Protein AF-A0A968JHD9-F1 (afdb_monomer)

Sequence (208 aa):
MYYLVQRGEPLIITRLARWMGVRPSTVTQVVRLLEHKGALQRNMQGNVSLTSTGMQQAIASVRRHRIIERFLFDVVRVPWHLAHQEAVGIEQAVSARLEERIIALVGPARCSPYGHPIDPDPATDRRTGQALLHVPLGAQFVVRRIDEEAEEQADLLHALFTAQLLPEQQVVIAATPPHCRVKLPNTLQVNTVTLAMAKAVWGDVLMP

Mean predicted aligned error: 4.49 Å

pLDDT: mean 92.1, std 6.08, range [57.09, 98.38]

Solvent-accessible surface area (backbone atoms only — not comparable to full-atom values): 11350 Å² total; per-residue (Å²): 108,61,66,40,54,52,69,73,41,79,66,44,53,69,58,54,10,61,75,70,76,48,57,51,69,59,40,54,52,52,50,51,53,34,36,74,69,53,27,30,46,68,50,98,88,68,53,47,44,69,30,76,64,23,45,54,52,43,42,53,52,52,25,54,46,28,50,42,23,28,29,34,33,77,72,72,58,41,55,77,50,47,17,54,61,55,26,69,75,42,56,88,74,58,46,71,75,53,47,55,52,46,52,63,72,52,53,88,66,59,46,20,77,48,39,48,57,27,77,62,42,89,92,68,58,52,91,66,70,45,43,51,66,76,55,57,71,70,37,37,34,34,32,41,29,54,37,77,77,41,62,81,31,53,72,57,30,43,50,31,56,75,50,60,67,42,50,76,35,60,33,30,32,71,34,52,83,93,63,23,25,37,28,42,73,99,56,91,53,70,32,76,40,51,72,67,54,25,63,29,33,21,18,44,74,52,79,132

Structure (mmCIF, N/CA/C/O backbone):
data_AF-A0A968JHD9-F1
#
_entry.id   AF-A0A968JHD9-F1
#
loop_
_atom_site.group_PDB
_atom_site.id
_atom_site.type_symbol
_atom_site.label_atom_id
_atom_site.label_alt_id
_atom_site.label_comp_id
_atom_site.label_asym_id
_atom_site.label_entity_id
_atom_site.label_seq_id
_atom_site.pdbx_PDB_ins_code
_atom_site.Cartn_x
_atom_site.Cartn_y
_atom_site.Cartn_z
_atom_site.occupancy
_atom_site.B_iso_or_equiv
_atom_site.auth_seq_id
_atom_site.auth_comp_id
_atom_site.auth_asym_id
_atom_site.auth_atom_id
_atom_site.pdbx_PDB_model_num
ATOM 1 N N . MET A 1 1 ? 2.588 -6.586 -10.348 1.00 88.44 1 MET A N 1
ATOM 2 C CA . MET A 1 1 ? 3.352 -7.861 -10.457 1.00 88.44 1 MET A CA 1
ATOM 3 C C . MET A 1 1 ? 4.175 -8.140 -9.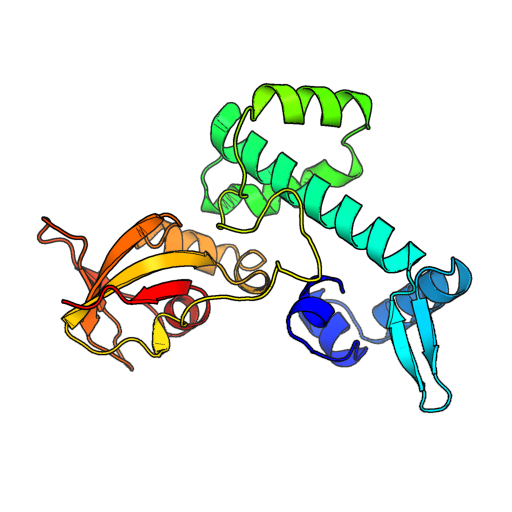208 1.00 88.44 1 MET A C 1
ATOM 5 O O . MET A 1 1 ? 4.009 -9.217 -8.657 1.00 88.44 1 MET A O 1
ATOM 9 N N . TYR A 1 2 ? 5.002 -7.193 -8.739 1.00 90.56 2 TYR A N 1
ATOM 10 C CA . TYR A 1 2 ? 5.755 -7.326 -7.480 1.00 90.56 2 TYR A CA 1
ATOM 11 C C . TYR A 1 2 ? 4.878 -7.803 -6.308 1.00 90.56 2 TYR A C 1
ATOM 13 O O . TYR A 1 2 ? 5.178 -8.825 -5.702 1.00 90.56 2 TYR A O 1
ATOM 21 N N . TYR A 1 3 ? 3.736 -7.144 -6.078 1.00 87.69 3 TYR A N 1
ATOM 22 C CA . TYR A 1 3 ? 2.812 -7.493 -4.991 1.00 87.69 3 TYR A CA 1
ATOM 23 C C . TYR A 1 3 ? 2.263 -8.927 -5.067 1.00 87.69 3 TYR A C 1
ATOM 25 O O . TYR A 1 3 ? 2.157 -9.591 -4.042 1.00 87.69 3 TYR A O 1
ATOM 33 N N . LEU A 1 4 ? 1.983 -9.449 -6.267 1.00 85.94 4 LEU A N 1
ATOM 34 C CA . LEU A 1 4 ? 1.552 -10.845 -6.431 1.00 85.94 4 LEU A CA 1
ATOM 35 C C . LEU A 1 4 ? 2.668 -11.817 -6.035 1.00 85.94 4 LEU A C 1
ATOM 37 O O . LEU A 1 4 ? 2.421 -12.771 -5.306 1.00 85.94 4 LEU A O 1
ATOM 41 N N . VAL A 1 5 ? 3.909 -11.535 -6.444 1.00 85.38 5 VAL A N 1
ATOM 42 C CA . VAL A 1 5 ? 5.063 -12.357 -6.057 1.00 85.38 5 VAL A CA 1
ATOM 43 C C . VAL A 1 5 ? 5.270 -12.334 -4.541 1.00 85.38 5 VAL A C 1
ATOM 45 O O . VAL A 1 5 ? 5.488 -13.393 -3.957 1.00 85.38 5 VAL A O 1
ATOM 48 N N . GLN A 1 6 ? 5.119 -11.176 -3.886 1.00 83.25 6 GLN A N 1
ATOM 49 C CA . GLN A 1 6 ? 5.217 -11.078 -2.421 1.00 83.25 6 GLN A CA 1
ATOM 50 C C . GLN A 1 6 ? 4.153 -11.893 -1.683 1.00 83.25 6 GLN A C 1
ATOM 52 O O . GLN A 1 6 ? 4.410 -12.435 -0.610 1.00 83.25 6 GLN A O 1
ATOM 57 N N . ARG A 1 7 ? 2.965 -12.031 -2.273 1.00 80.38 7 ARG A N 1
ATOM 58 C CA . ARG A 1 7 ? 1.870 -12.847 -1.730 1.00 80.38 7 ARG A CA 1
ATOM 59 C C . ARG A 1 7 ? 2.031 -14.343 -2.028 1.00 80.38 7 ARG A C 1
ATOM 61 O O . ARG A 1 7 ? 1.176 -15.133 -1.644 1.00 80.38 7 ARG A O 1
ATOM 68 N N . GLY A 1 8 ? 3.104 -14.745 -2.715 1.00 82.62 8 GLY A N 1
ATOM 69 C CA . GLY A 1 8 ? 3.284 -16.120 -3.188 1.00 82.62 8 GLY A CA 1
ATOM 70 C C . GLY A 1 8 ? 2.282 -16.505 -4.278 1.00 82.62 8 GLY A C 1
ATOM 71 O O . GLY A 1 8 ? 2.024 -17.686 -4.505 1.00 82.62 8 GLY A O 1
ATOM 72 N N . GLU A 1 9 ? 1.692 -15.517 -4.949 1.00 84.06 9 GLU A N 1
ATOM 73 C CA . GLU A 1 9 ? 0.687 -15.729 -5.975 1.00 84.06 9 GLU A CA 1
ATOM 74 C C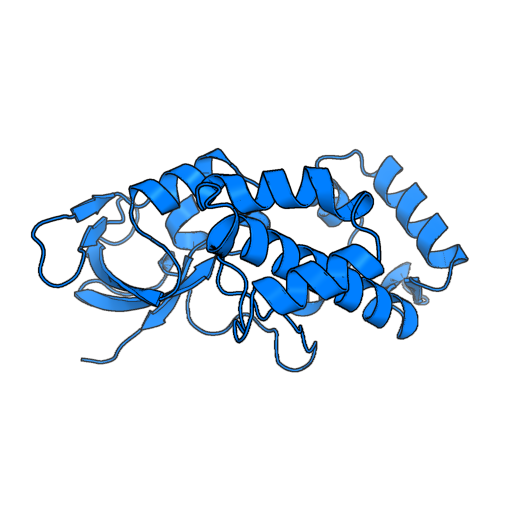 . GLU A 1 9 ? 1.320 -15.804 -7.372 1.00 84.06 9 GLU A C 1
ATOM 76 O O . GLU A 1 9 ? 2.152 -14.964 -7.736 1.00 84.06 9 GLU A O 1
ATOM 81 N N . PRO A 1 10 ? 0.907 -16.771 -8.209 1.00 84.94 10 PRO A N 1
ATOM 82 C CA . PRO A 1 10 ? 1.410 -16.875 -9.571 1.00 84.94 10 PRO A CA 1
ATOM 83 C C . PRO A 1 10 ? 0.955 -15.687 -10.432 1.00 84.94 10 PRO A C 1
ATOM 85 O O . PRO A 1 10 ? -0.173 -15.197 -10.317 1.00 84.94 10 PRO A O 1
ATOM 88 N N . LEU A 1 11 ? 1.811 -15.265 -11.370 1.00 88.25 11 LEU A N 1
ATOM 89 C CA . LEU A 1 11 ? 1.487 -14.221 -12.347 1.00 88.25 11 LEU A CA 1
ATOM 90 C C . LEU A 1 11 ? 0.547 -14.768 -13.431 1.00 88.25 11 LEU A C 1
ATOM 92 O O . LEU A 1 11 ? 0.964 -15.143 -14.527 1.00 88.25 11 LEU A O 1
ATOM 96 N N . ILE A 1 12 ? -0.746 -14.810 -13.117 1.00 89.06 12 ILE A N 1
ATOM 97 C CA . ILE A 1 12 ? -1.798 -15.259 -14.034 1.00 89.06 12 ILE A CA 1
ATOM 98 C C . ILE A 1 12 ? -2.394 -14.050 -14.766 1.00 89.06 12 ILE A C 1
ATOM 100 O O . ILE A 1 12 ? -2.841 -13.089 -14.139 1.00 89.06 12 ILE A O 1
ATOM 104 N N . ILE A 1 13 ? -2.470 -14.126 -16.101 1.00 89.25 13 ILE A N 1
ATOM 105 C CA . ILE A 1 13 ? -2.988 -13.057 -16.978 1.00 89.25 13 ILE A CA 1
ATOM 106 C C . ILE A 1 13 ? -4.369 -12.558 -16.542 1.00 89.25 13 ILE A C 1
ATOM 108 O O . ILE A 1 13 ? -4.591 -11.354 -16.465 1.00 89.25 13 ILE A O 1
ATOM 112 N N . THR A 1 14 ? -5.297 -13.465 -16.231 1.00 88.25 14 THR A N 1
ATOM 113 C CA . THR A 1 14 ? -6.662 -13.101 -15.817 1.00 88.25 14 THR A CA 1
ATOM 114 C C . THR A 1 14 ? -6.695 -12.356 -14.483 1.00 88.25 14 THR A C 1
ATOM 116 O O . THR A 1 14 ? -7.522 -11.463 -14.308 1.00 88.25 14 THR A O 1
ATOM 119 N N . ARG A 1 15 ? -5.782 -12.675 -13.557 1.00 85.88 15 ARG A N 1
ATOM 120 C CA . ARG A 1 15 ? -5.651 -11.975 -12.272 1.00 85.88 15 ARG A CA 1
ATOM 121 C C . ARG A 1 15 ? -5.051 -10.586 -12.465 1.00 85.88 15 ARG A C 1
ATOM 123 O O . ARG A 1 15 ? -5.621 -9.617 -11.979 1.00 85.88 15 ARG A O 1
ATOM 130 N N . LEU A 1 16 ? -3.974 -10.486 -13.245 1.00 87.75 16 LEU A N 1
ATOM 131 C CA . LEU A 1 16 ? -3.361 -9.209 -13.620 1.00 87.75 16 LEU A CA 1
ATOM 132 C C . LEU A 1 16 ? -4.364 -8.278 -14.316 1.00 87.75 16 LEU A C 1
ATOM 134 O O . LEU A 1 16 ? -4.418 -7.096 -14.005 1.00 87.75 16 LEU A O 1
ATOM 138 N N . ALA A 1 17 ? -5.179 -8.814 -15.227 1.00 89.31 17 ALA A N 1
ATOM 139 C CA . ALA A 1 17 ? -6.202 -8.052 -15.940 1.00 89.31 17 ALA A CA 1
ATOM 140 C C . ALA A 1 17 ? -7.251 -7.467 -14.990 1.00 89.31 17 ALA A C 1
ATOM 142 O O . ALA A 1 17 ? -7.573 -6.288 -15.087 1.00 89.31 17 ALA A O 1
ATOM 143 N N . ARG A 1 18 ? -7.730 -8.285 -14.043 1.00 86.12 18 ARG A N 1
ATOM 144 C CA . ARG A 1 18 ? -8.686 -7.861 -13.017 1.00 86.12 18 ARG A CA 1
ATOM 145 C C . ARG A 1 18 ? -8.119 -6.745 -12.146 1.00 86.12 18 ARG A C 1
ATOM 147 O O . ARG A 1 18 ? -8.799 -5.751 -11.953 1.00 86.12 18 ARG A O 1
ATOM 154 N N . TRP A 1 19 ? -6.895 -6.917 -11.655 1.00 81.88 19 TRP A N 1
ATOM 155 C CA . TRP A 1 19 ? -6.220 -5.919 -10.823 1.00 81.88 19 TRP A CA 1
ATOM 156 C C . TRP A 1 19 ? -6.020 -4.592 -11.547 1.00 81.88 19 TRP A C 1
ATOM 158 O O . TRP A 1 19 ? -6.315 -3.547 -10.996 1.00 81.88 19 TRP A O 1
ATOM 168 N N . MET A 1 20 ? -5.555 -4.631 -12.795 1.00 82.81 20 MET A N 1
ATOM 169 C CA . MET A 1 20 ? -5.294 -3.413 -13.565 1.00 82.81 20 MET A CA 1
ATOM 170 C C . MET A 1 20 ? -6.568 -2.794 -14.167 1.00 82.81 20 MET A C 1
ATOM 172 O O . MET A 1 20 ? -6.472 -1.797 -14.871 1.00 82.81 20 MET A O 1
ATOM 176 N N . GLY A 1 21 ? -7.746 -3.406 -13.988 1.00 85.44 21 GLY A N 1
ATOM 177 C CA . GLY A 1 21 ? -8.990 -2.927 -14.600 1.00 85.44 21 GLY A CA 1
ATOM 178 C C . GLY A 1 21 ? -8.987 -2.950 -16.136 1.00 85.44 21 GLY A C 1
ATOM 179 O O . GLY A 1 21 ? -9.720 -2.192 -16.768 1.00 85.44 21 GLY A O 1
ATOM 180 N N . VAL A 1 22 ? -8.173 -3.808 -16.763 1.00 90.62 22 VAL A N 1
ATOM 181 C CA . VAL A 1 22 ? -8.024 -3.885 -18.230 1.00 90.62 22 VAL A CA 1
ATOM 182 C C . VAL A 1 22 ? -8.451 -5.239 -18.793 1.00 90.62 22 VAL A C 1
ATOM 184 O O . VAL A 1 22 ? -8.612 -6.232 -18.085 1.00 90.62 22 VAL A O 1
ATOM 187 N N . ARG A 1 23 ? -8.600 -5.313 -20.120 1.00 93.69 23 ARG A N 1
ATOM 188 C CA . ARG A 1 23 ? -8.910 -6.572 -20.812 1.00 93.69 23 ARG A CA 1
ATOM 189 C C . ARG A 1 23 ? -7.717 -7.546 -20.751 1.00 93.69 23 ARG A C 1
ATOM 191 O O . ARG A 1 23 ? -6.573 -7.113 -20.907 1.00 93.69 23 ARG A O 1
ATOM 198 N N . PRO A 1 24 ? -7.944 -8.872 -20.644 1.00 92.81 24 PRO A N 1
ATOM 199 C CA . PRO A 1 24 ? -6.868 -9.875 -20.661 1.00 92.81 24 PRO A CA 1
ATOM 200 C C . PRO A 1 24 ? -5.934 -9.801 -21.880 1.00 92.81 24 PRO A C 1
ATOM 202 O O . PRO A 1 24 ? -4.738 -10.086 -21.780 1.00 92.81 24 PRO A O 1
ATOM 205 N N . SER A 1 25 ? -6.462 -9.381 -23.033 1.00 93.50 25 SER A N 1
ATOM 206 C CA . SER A 1 25 ? -5.682 -9.160 -24.255 1.00 93.50 25 SER A CA 1
ATOM 207 C C . SER A 1 25 ? -4.619 -8.070 -24.082 1.00 93.50 25 SER A C 1
ATOM 209 O O . SER A 1 25 ? -3.486 -8.259 -24.520 1.00 93.50 25 SER A O 1
ATOM 211 N N . THR A 1 26 ? -4.948 -6.975 -23.389 1.00 94.31 26 THR A N 1
ATOM 212 C CA . THR A 1 26 ? -4.014 -5.883 -23.075 1.00 94.31 26 THR A CA 1
ATOM 213 C C . THR A 1 26 ? -2.870 -6.397 -22.209 1.00 94.31 26 THR A C 1
ATOM 215 O O . THR A 1 26 ? -1.701 -6.158 -22.499 1.00 94.31 26 THR A O 1
ATOM 218 N N . VAL A 1 27 ? -3.190 -7.200 -21.191 1.00 93.69 27 VAL A N 1
ATOM 219 C CA . VAL A 1 27 ? -2.177 -7.806 -20.316 1.00 93.69 27 VAL A CA 1
ATOM 220 C C . VAL A 1 27 ? -1.261 -8.744 -21.088 1.00 93.69 27 VAL A C 1
ATOM 222 O O . VAL A 1 27 ? -0.056 -8.738 -20.869 1.00 93.69 27 VAL A O 1
ATOM 225 N N . THR A 1 28 ? -1.804 -9.522 -22.024 1.00 93.00 28 THR A N 1
ATOM 226 C CA . THR A 1 28 ? -0.998 -10.428 -22.854 1.00 93.00 28 THR A CA 1
ATOM 227 C C . THR A 1 28 ? 0.013 -9.655 -23.703 1.00 93.00 28 THR A C 1
ATOM 229 O O . THR A 1 28 ? 1.164 -10.073 -23.808 1.00 93.00 28 THR A O 1
ATOM 232 N N . GLN A 1 29 ? -0.383 -8.513 -24.272 1.00 94.31 29 GLN A N 1
ATOM 233 C CA . GLN A 1 29 ? 0.529 -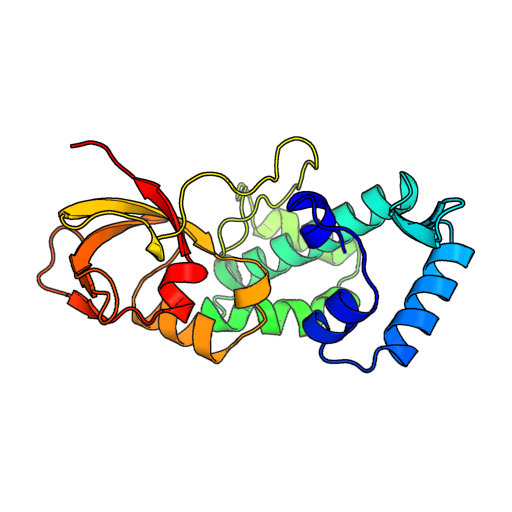7.642 -25.018 1.00 94.31 29 GLN A CA 1
ATOM 234 C C . GLN A 1 29 ? 1.633 -7.069 -24.116 1.00 94.31 29 GLN A C 1
ATOM 236 O O . GLN A 1 29 ? 2.807 -7.146 -24.474 1.00 94.31 29 GLN A O 1
ATOM 241 N N . VAL A 1 30 ? 1.277 -6.571 -22.926 1.00 93.62 30 VAL A N 1
ATOM 242 C CA . VAL A 1 30 ? 2.245 -6.046 -21.945 1.00 93.62 30 VAL A CA 1
ATOM 243 C C . VAL A 1 30 ? 3.214 -7.133 -21.476 1.00 93.62 30 VAL A C 1
ATOM 245 O O . VAL A 1 30 ? 4.417 -6.895 -21.416 1.00 93.62 30 VAL A O 1
ATOM 248 N N . VAL A 1 31 ? 2.724 -8.343 -21.196 1.00 93.94 31 VAL A N 1
ATOM 249 C CA . VAL A 1 31 ? 3.573 -9.471 -20.787 1.00 93.94 31 VAL A CA 1
ATOM 250 C C . VAL A 1 31 ? 4.568 -9.833 -21.885 1.00 93.94 31 VAL A C 1
ATOM 252 O O . VAL A 1 31 ? 5.752 -9.936 -21.587 1.00 93.94 31 VAL A O 1
ATOM 255 N N . ARG A 1 32 ? 4.135 -9.928 -23.149 1.00 94.31 32 ARG A N 1
ATOM 256 C CA . ARG A 1 32 ? 5.046 -10.190 -24.280 1.00 94.31 32 ARG A CA 1
ATOM 257 C C . ARG A 1 32 ? 6.112 -9.107 -24.433 1.00 94.31 32 ARG A C 1
ATOM 259 O O . ARG A 1 32 ? 7.270 -9.413 -24.698 1.00 94.31 32 ARG A O 1
ATOM 266 N N . LEU A 1 33 ? 5.736 -7.841 -24.248 1.00 95.25 33 LEU A N 1
ATOM 267 C CA . LEU A 1 33 ? 6.682 -6.726 -24.283 1.00 95.25 33 LEU A CA 1
ATOM 268 C C . LEU A 1 33 ? 7.729 -6.840 -23.165 1.00 95.25 33 LEU A C 1
ATOM 270 O O . LEU A 1 33 ? 8.913 -6.615 -23.403 1.00 95.25 33 LEU A O 1
ATOM 274 N N . LEU A 1 34 ? 7.303 -7.185 -21.951 1.00 95.38 34 LEU A N 1
ATOM 275 C CA . LEU A 1 34 ? 8.198 -7.355 -20.807 1.00 95.38 34 LEU A CA 1
ATOM 276 C C . LEU A 1 34 ? 9.079 -8.610 -20.931 1.00 95.38 34 LEU A C 1
ATOM 278 O O . LEU A 1 34 ? 10.234 -8.566 -20.514 1.00 95.38 34 LEU A O 1
ATOM 282 N N . GLU A 1 35 ? 8.579 -9.688 -21.545 1.00 95.25 35 GLU A N 1
ATOM 283 C CA . GLU A 1 35 ? 9.372 -10.868 -21.928 1.00 95.25 35 GLU A CA 1
ATOM 284 C C . GLU A 1 35 ? 10.470 -10.471 -22.931 1.00 95.25 35 GLU A C 1
ATOM 286 O O . GLU A 1 35 ? 11.645 -10.743 -22.701 1.00 95.25 35 GLU A O 1
ATOM 291 N N . HIS A 1 36 ? 10.125 -9.729 -23.991 1.00 95.75 36 HIS A N 1
ATOM 292 C CA . HIS A 1 36 ? 11.100 -9.237 -24.974 1.00 95.75 36 HIS A CA 1
ATOM 293 C C . HIS A 1 36 ? 12.152 -8.299 -24.354 1.00 95.75 36 HIS A C 1
ATOM 295 O O . HIS A 1 36 ? 13.304 -8.273 -24.779 1.00 95.75 36 HIS A O 1
ATOM 301 N N . LYS A 1 37 ? 11.774 -7.517 -23.336 1.00 96.19 37 LYS A N 1
ATOM 302 C CA . LYS A 1 37 ? 12.695 -6.654 -22.577 1.00 96.19 37 LYS A CA 1
ATOM 303 C C . LYS A 1 37 ? 13.525 -7.411 -21.528 1.00 96.19 37 LYS A C 1
ATOM 305 O O . LYS A 1 37 ? 14.299 -6.778 -20.817 1.00 96.19 37 LYS A O 1
ATOM 310 N N . GLY A 1 38 ? 13.355 -8.728 -21.393 1.00 96.12 38 GLY A N 1
ATOM 311 C CA . GLY A 1 38 ? 14.068 -9.552 -20.413 1.00 96.12 38 GLY A CA 1
ATOM 312 C C . GLY A 1 38 ? 13.631 -9.335 -18.961 1.00 96.12 38 GLY A C 1
ATOM 313 O O . GLY A 1 38 ? 14.306 -9.800 -18.044 1.00 96.12 38 GLY A O 1
ATOM 314 N N . ALA A 1 39 ? 12.517 -8.638 -18.723 1.00 96.75 39 ALA A N 1
ATOM 315 C CA . ALA A 1 39 ? 11.970 -8.405 -17.384 1.00 96.75 39 ALA A CA 1
ATOM 316 C C . ALA A 1 39 ? 11.113 -9.586 -16.893 1.00 96.75 39 ALA A C 1
ATOM 318 O O . ALA A 1 39 ? 11.002 -9.832 -15.691 1.00 96.75 39 ALA A O 1
ATOM 319 N N . LEU A 1 40 ? 10.518 -10.335 -17.821 1.00 96.56 40 LEU A N 1
ATOM 320 C CA . LEU A 1 40 ? 9.760 -11.550 -17.540 1.00 96.56 40 LEU A CA 1
ATOM 321 C C . LEU A 1 40 ? 10.371 -12.744 -18.267 1.00 96.56 40 LEU A C 1
ATOM 323 O O . LEU A 1 40 ? 10.976 -12.600 -19.325 1.00 96.56 40 LEU A O 1
ATOM 327 N N . GLN A 1 41 ? 10.164 -13.928 -17.704 1.00 94.38 41 GLN A N 1
ATOM 328 C CA . GLN A 1 41 ? 10.493 -15.201 -18.334 1.00 94.38 41 GLN A CA 1
ATOM 329 C C . GLN A 1 41 ? 9.320 -16.168 -18.212 1.00 94.38 41 GLN A C 1
ATOM 331 O O . GLN A 1 41 ? 8.496 -16.059 -17.298 1.00 94.38 41 GLN A O 1
ATOM 336 N N . ARG A 1 42 ? 9.270 -17.135 -19.128 1.00 92.25 42 ARG A N 1
ATOM 337 C CA . ARG A 1 42 ? 8.251 -18.179 -19.159 1.00 92.25 42 ARG A CA 1
ATOM 338 C C . ARG A 1 42 ? 8.899 -19.551 -19.053 1.00 92.25 42 ARG A C 1
ATOM 340 O O . ARG A 1 42 ? 9.843 -19.841 -19.781 1.00 92.25 42 ARG A O 1
ATOM 347 N N . ASN A 1 43 ? 8.401 -20.388 -18.147 1.00 88.62 43 ASN A N 1
ATOM 348 C CA . ASN A 1 43 ? 8.875 -21.767 -18.024 1.00 88.62 43 ASN A CA 1
ATOM 349 C C . ASN A 1 43 ? 8.213 -22.691 -19.072 1.00 88.62 43 ASN A C 1
ATOM 351 O O . ASN A 1 43 ? 7.287 -22.288 -19.777 1.00 88.62 43 ASN A O 1
ATOM 355 N N . MET A 1 44 ? 8.646 -23.956 -19.144 1.00 85.94 44 MET A N 1
ATOM 356 C CA . MET A 1 44 ? 8.101 -24.946 -20.093 1.00 85.94 44 MET A CA 1
ATOM 357 C C . MET A 1 44 ? 6.593 -25.205 -19.931 1.00 85.94 44 MET A C 1
ATOM 359 O O . MET A 1 44 ? 5.928 -25.588 -20.885 1.00 85.94 44 MET A O 1
ATOM 363 N N . GLN A 1 45 ? 6.045 -24.979 -18.735 1.00 84.31 45 GLN A N 1
ATOM 364 C CA . GLN A 1 45 ? 4.618 -25.142 -18.428 1.00 84.31 45 GLN A CA 1
ATOM 365 C C . GLN A 1 45 ? 3.799 -23.892 -18.794 1.00 84.31 45 GLN A C 1
ATOM 367 O O . GLN A 1 45 ? 2.587 -23.868 -18.605 1.00 84.31 45 GLN A O 1
ATOM 372 N N . GLY A 1 46 ? 4.447 -22.837 -19.296 1.00 81.69 46 GLY A N 1
ATOM 373 C CA . GLY A 1 46 ? 3.798 -21.586 -19.667 1.00 81.69 46 GLY A CA 1
ATOM 374 C C . GLY A 1 46 ? 3.623 -20.588 -18.520 1.00 81.69 46 GLY A C 1
ATOM 375 O O . GLY A 1 46 ? 3.032 -19.530 -18.750 1.00 81.69 46 GLY A O 1
ATOM 376 N N . ASN A 1 47 ? 4.151 -20.868 -17.324 1.00 86.31 47 ASN A N 1
ATOM 377 C CA . ASN A 1 47 ? 4.071 -19.970 -16.171 1.00 86.31 47 ASN A CA 1
ATOM 378 C C . ASN A 1 47 ? 5.031 -18.791 -16.335 1.00 86.31 47 ASN A C 1
ATOM 380 O O . ASN A 1 47 ? 6.197 -18.982 -16.681 1.00 86.31 47 ASN A O 1
ATOM 384 N N . VAL A 1 48 ? 4.536 -17.586 -16.053 1.00 91.62 48 VAL A N 1
ATOM 385 C CA . VAL A 1 48 ? 5.297 -16.335 -16.146 1.00 91.62 48 VAL A CA 1
ATOM 386 C C . VAL A 1 48 ? 5.876 -15.975 -14.780 1.00 91.62 48 VAL A C 1
ATOM 388 O O . VAL A 1 48 ? 5.174 -16.039 -13.771 1.00 91.62 48 VAL A O 1
ATOM 391 N N . SER A 1 49 ? 7.138 -15.551 -14.742 1.00 93.31 49 SER A N 1
ATOM 392 C CA . SER A 1 49 ? 7.797 -15.037 -13.538 1.00 93.31 49 SER A CA 1
ATOM 393 C C . SER A 1 49 ? 8.670 -13.822 -13.855 1.00 93.31 49 SER A C 1
ATOM 395 O O . SER A 1 49 ? 9.112 -13.646 -14.990 1.00 93.31 49 SER A O 1
ATOM 397 N N . LEU A 1 50 ? 8.949 -12.996 -12.843 1.00 94.75 50 LEU A N 1
ATOM 398 C CA . LEU A 1 50 ? 9.974 -11.952 -12.943 1.00 94.75 50 LEU A CA 1
ATOM 399 C C . LEU A 1 50 ? 11.359 -12.594 -13.090 1.00 94.75 50 LEU A C 1
ATOM 401 O O . LEU A 1 50 ? 11.655 -13.590 -12.428 1.00 94.75 50 LEU A O 1
ATOM 405 N N . THR A 1 51 ? 12.199 -12.020 -13.948 1.00 96.00 51 THR A N 1
ATOM 406 C CA . THR A 1 51 ? 13.647 -12.279 -13.937 1.00 96.00 51 THR A CA 1
ATOM 407 C C . THR A 1 51 ? 14.302 -11.492 -12.799 1.00 96.00 51 THR A C 1
ATOM 409 O O . THR A 1 51 ? 13.667 -10.627 -12.192 1.00 96.00 51 THR A O 1
ATOM 412 N N . SER A 1 52 ? 15.589 -11.722 -12.525 1.00 94.88 52 SER A N 1
ATOM 413 C CA . SER A 1 52 ? 16.335 -10.908 -11.553 1.00 94.88 52 SER A CA 1
ATOM 414 C C . SER A 1 52 ? 16.311 -9.418 -11.919 1.00 94.88 52 SER A C 1
ATOM 416 O O . SER A 1 52 ? 16.047 -8.572 -11.067 1.00 94.88 52 SER A O 1
ATOM 418 N N . THR A 1 53 ? 16.494 -9.092 -13.203 1.00 95.25 53 THR A N 1
ATOM 419 C CA . THR A 1 53 ? 16.410 -7.714 -13.710 1.00 95.25 53 THR A CA 1
ATOM 420 C C . THR A 1 53 ? 14.996 -7.150 -13.589 1.00 95.25 53 THR A C 1
ATOM 422 O O . THR A 1 53 ? 14.823 -6.023 -13.129 1.00 95.25 53 THR A O 1
ATOM 425 N N . GLY A 1 54 ? 13.970 -7.933 -13.940 1.00 96.31 54 GLY A N 1
ATOM 426 C CA . GLY A 1 54 ? 12.578 -7.512 -13.782 1.00 96.31 54 GLY A CA 1
ATOM 427 C C . GLY A 1 54 ? 12.199 -7.267 -12.324 1.00 96.31 54 GLY A C 1
ATOM 428 O O . GLY A 1 54 ? 11.479 -6.316 -12.028 1.00 96.31 54 GLY A O 1
ATOM 429 N N . MET A 1 55 ? 12.722 -8.075 -11.399 1.00 94.88 55 MET A N 1
ATOM 430 C CA . MET A 1 55 ? 12.537 -7.873 -9.964 1.00 94.88 55 MET A CA 1
ATOM 431 C C . MET A 1 55 ? 13.167 -6.556 -9.500 1.00 94.88 55 MET A C 1
ATOM 433 O O . MET A 1 55 ? 12.498 -5.775 -8.831 1.00 94.88 55 MET A O 1
ATOM 437 N N . GLN A 1 56 ? 14.409 -6.263 -9.899 1.00 95.12 56 GLN A N 1
ATOM 438 C CA . GLN A 1 56 ? 15.071 -4.993 -9.570 1.00 95.12 56 GLN A CA 1
ATOM 439 C C . GLN A 1 56 ? 14.294 -3.781 -10.099 1.00 95.12 56 GLN A C 1
ATOM 441 O O . GLN A 1 56 ? 14.097 -2.805 -9.378 1.00 95.12 56 GLN A O 1
ATOM 446 N N . GLN A 1 57 ? 13.801 -3.855 -11.338 1.00 94.81 57 GLN A N 1
ATOM 447 C CA . GLN A 1 57 ? 12.974 -2.800 -11.928 1.00 94.81 57 GLN A CA 1
ATOM 448 C C . GLN A 1 57 ? 11.652 -2.622 -11.173 1.00 94.81 57 GLN A C 1
ATOM 450 O O . GLN A 1 57 ? 11.229 -1.495 -10.920 1.00 94.81 57 GLN A O 1
ATOM 455 N N . ALA A 1 58 ? 11.010 -3.724 -10.780 1.00 94.44 58 ALA A N 1
ATOM 456 C CA . ALA A 1 58 ? 9.761 -3.682 -10.035 1.00 94.44 58 ALA A CA 1
ATOM 457 C C . ALA A 1 58 ? 9.950 -3.092 -8.626 1.00 94.44 58 ALA A C 1
ATOM 459 O O . ALA A 1 58 ? 9.153 -2.253 -8.218 1.00 94.44 58 ALA A O 1
ATOM 460 N N . ILE A 1 59 ? 11.028 -3.462 -7.925 1.00 94.94 59 ILE A N 1
ATOM 461 C CA . ILE A 1 59 ? 11.429 -2.875 -6.634 1.00 94.94 59 ILE A CA 1
ATOM 462 C C . ILE A 1 59 ? 11.640 -1.368 -6.778 1.00 94.94 59 ILE A C 1
ATOM 464 O O . ILE A 1 59 ? 11.085 -0.602 -5.996 1.00 94.94 59 ILE A O 1
ATOM 468 N N . ALA A 1 60 ? 12.388 -0.928 -7.796 1.00 93.81 60 ALA A N 1
ATOM 469 C CA . ALA A 1 60 ? 12.630 0.493 -8.036 1.00 93.81 60 ALA A CA 1
ATOM 470 C C . ALA A 1 60 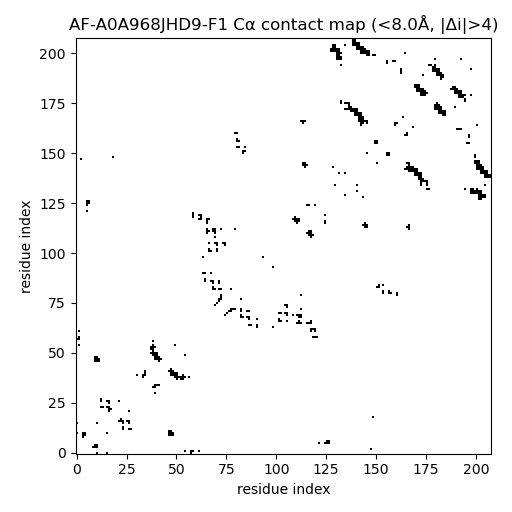? 11.326 1.267 -8.300 1.00 93.81 60 ALA A C 1
ATOM 472 O O . ALA A 1 60 ? 11.148 2.367 -7.781 1.00 93.81 60 ALA A O 1
ATOM 473 N N . SER A 1 61 ? 10.399 0.675 -9.060 1.00 93.94 61 SER A N 1
ATOM 474 C CA . SER A 1 61 ? 9.078 1.260 -9.313 1.00 93.94 61 SER A CA 1
ATOM 475 C C . SER A 1 61 ? 8.257 1.393 -8.029 1.00 93.94 61 SER A C 1
ATOM 477 O O . SER A 1 61 ? 7.726 2.464 -7.758 1.00 93.94 61 SER A O 1
ATOM 479 N N . VAL A 1 62 ? 8.186 0.332 -7.219 1.00 94.88 62 VAL A N 1
ATOM 480 C CA . VAL A 1 62 ? 7.444 0.330 -5.946 1.00 94.88 62 VAL A CA 1
ATOM 481 C C . VAL A 1 62 ? 8.051 1.322 -4.956 1.00 94.88 62 VAL A C 1
ATOM 483 O O . VAL A 1 62 ? 7.325 2.075 -4.315 1.00 94.88 62 VAL A O 1
ATOM 486 N N . ARG A 1 63 ? 9.382 1.376 -4.861 1.00 95.56 63 ARG A N 1
ATOM 487 C CA . ARG A 1 63 ? 10.094 2.346 -4.025 1.00 95.56 63 ARG A CA 1
ATOM 488 C C . ARG A 1 63 ? 9.764 3.783 -4.422 1.00 95.56 63 ARG A C 1
ATOM 490 O O . ARG A 1 63 ? 9.427 4.585 -3.554 1.00 95.56 63 ARG A O 1
ATOM 497 N N . ARG A 1 64 ? 9.842 4.103 -5.723 1.00 95.81 64 ARG A N 1
ATOM 498 C CA . ARG A 1 64 ? 9.491 5.432 -6.250 1.00 95.81 64 ARG A CA 1
ATOM 499 C C . ARG A 1 64 ? 8.051 5.798 -5.903 1.00 95.81 64 ARG A C 1
ATOM 501 O O . ARG A 1 64 ? 7.799 6.906 -5.446 1.00 95.81 64 ARG A O 1
ATOM 508 N N . HIS A 1 65 ? 7.126 4.869 -6.096 1.00 97.19 65 HIS A N 1
ATOM 509 C CA . HIS A 1 65 ? 5.727 5.084 -5.762 1.00 97.19 65 HIS A CA 1
ATOM 510 C C . HIS A 1 65 ? 5.558 5.430 -4.272 1.00 97.19 65 HIS A C 1
ATOM 512 O O . HIS A 1 65 ? 5.099 6.517 -3.928 1.00 97.19 65 HIS A O 1
ATOM 518 N N . ARG A 1 66 ? 6.070 4.569 -3.383 1.00 96.94 66 ARG A N 1
ATOM 519 C CA . ARG A 1 66 ? 5.952 4.714 -1.923 1.00 96.94 66 ARG A CA 1
ATOM 520 C C . ARG A 1 66 ? 6.606 5.991 -1.382 1.00 96.94 66 ARG A C 1
ATOM 522 O O . ARG A 1 66 ? 6.084 6.587 -0.439 1.00 96.94 66 ARG A O 1
ATOM 529 N N . ILE A 1 67 ? 7.735 6.435 -1.952 1.00 97.75 67 ILE A N 1
ATOM 530 C CA . ILE A 1 67 ? 8.364 7.704 -1.544 1.00 97.75 67 ILE A CA 1
ATOM 531 C C . ILE A 1 67 ? 7.549 8.918 -2.010 1.00 97.75 67 ILE A C 1
ATOM 533 O O . ILE A 1 67 ? 7.442 9.893 -1.267 1.00 97.75 67 ILE A O 1
ATOM 537 N N . ILE A 1 68 ? 6.938 8.860 -3.198 1.00 98.25 68 ILE A N 1
ATOM 538 C CA . ILE A 1 68 ? 6.070 9.930 -3.705 1.00 98.25 68 ILE A CA 1
ATOM 539 C C . ILE A 1 68 ? 4.805 10.035 -2.853 1.00 98.25 68 ILE A C 1
ATOM 541 O O . ILE A 1 68 ? 4.473 11.134 -2.420 1.00 98.25 68 ILE A O 1
ATOM 545 N N . GLU A 1 69 ? 4.147 8.917 -2.537 1.00 98.19 69 GLU A N 1
ATOM 546 C CA . GLU A 1 69 ? 3.008 8.899 -1.609 1.00 98.19 69 GLU A CA 1
ATOM 547 C C . GLU A 1 69 ? 3.379 9.547 -0.274 1.00 98.19 69 GLU A C 1
ATOM 549 O O . GLU A 1 69 ? 2.658 10.401 0.247 1.00 98.19 69 GLU A O 1
ATOM 554 N N . ARG A 1 70 ? 4.545 9.170 0.270 1.00 97.94 70 ARG A N 1
ATOM 555 C CA . ARG A 1 70 ? 5.027 9.704 1.541 1.00 97.94 70 ARG A CA 1
ATOM 556 C C . ARG A 1 70 ? 5.275 11.204 1.473 1.00 97.94 70 ARG A C 1
ATOM 558 O O . ARG A 1 70 ? 4.892 11.916 2.393 1.00 97.94 70 ARG A O 1
ATOM 565 N N . PHE A 1 71 ? 5.863 11.685 0.385 1.00 98.38 71 PHE A N 1
ATOM 566 C CA . PHE A 1 71 ? 6.075 13.108 0.140 1.00 98.38 71 PHE A CA 1
ATOM 567 C C . PHE A 1 71 ? 4.766 13.889 0.020 1.00 98.38 71 PHE A C 1
ATOM 569 O O . PHE A 1 71 ? 4.607 14.929 0.663 1.00 98.38 71 PHE A O 1
ATOM 576 N N . LEU A 1 72 ? 3.818 13.381 -0.766 1.00 98.38 72 LEU A N 1
ATOM 577 C CA . LEU A 1 72 ? 2.514 14.011 -0.949 1.00 98.38 72 LEU A CA 1
ATOM 578 C C . LEU A 1 72 ? 1.767 14.124 0.383 1.00 98.38 72 LEU A C 1
ATOM 580 O O . LEU A 1 72 ? 1.188 15.167 0.683 1.00 98.38 72 LEU A O 1
ATOM 584 N N . PHE A 1 73 ? 1.844 13.094 1.221 1.00 97.69 73 PHE A N 1
ATOM 585 C CA . PHE A 1 73 ? 1.206 13.093 2.530 1.00 97.69 73 PHE A CA 1
ATOM 586 C C . PHE A 1 73 ? 1.937 13.967 3.568 1.00 97.69 73 PHE A C 1
ATOM 588 O O . PHE A 1 73 ? 1.345 14.886 4.138 1.00 97.69 73 PHE A O 1
ATOM 595 N N . ASP A 1 74 ? 3.227 13.724 3.813 1.00 96.94 74 ASP A N 1
ATOM 596 C CA . ASP A 1 74 ? 3.964 14.367 4.910 1.00 96.94 74 ASP A CA 1
ATOM 597 C C . ASP A 1 74 ? 4.349 15.818 4.601 1.00 96.94 74 ASP A C 1
ATOM 599 O O . ASP A 1 74 ? 4.365 16.653 5.508 1.00 96.94 74 ASP A O 1
ATOM 603 N N . VAL A 1 75 ? 4.671 16.130 3.342 1.00 97.88 75 VAL A N 1
ATOM 604 C CA . VAL A 1 75 ? 5.232 17.433 2.950 1.00 97.88 75 VAL A CA 1
ATOM 605 C C . VAL A 1 75 ? 4.177 18.306 2.286 1.00 97.88 75 VAL A C 1
ATOM 607 O O . VAL A 1 75 ? 3.953 19.431 2.729 1.00 97.88 75 VAL A O 1
ATOM 610 N N . VAL A 1 76 ? 3.499 17.792 1.255 1.00 98.19 76 VAL A N 1
ATOM 611 C CA . VAL A 1 76 ? 2.476 18.557 0.512 1.00 98.19 76 VAL A CA 1
ATOM 612 C C . VAL A 1 76 ? 1.156 18.645 1.285 1.00 98.19 76 VAL A C 1
ATOM 614 O O . VAL A 1 76 ? 0.388 19.579 1.073 1.00 98.19 76 VAL A O 1
ATOM 617 N N . ARG A 1 77 ? 0.924 17.730 2.237 1.00 97.75 77 ARG A N 1
ATOM 618 C CA . ARG A 1 77 ? -0.309 17.630 3.040 1.00 97.75 77 ARG A CA 1
ATOM 619 C C . ARG A 1 77 ? -1.541 17.256 2.218 1.00 97.75 77 ARG A C 1
ATOM 621 O O . ARG A 1 77 ? -2.658 17.647 2.556 1.00 97.75 77 ARG A O 1
ATOM 628 N N . VAL A 1 78 ? -1.346 16.454 1.171 1.00 98.06 78 VAL A N 1
ATOM 629 C CA . VAL A 1 78 ? -2.448 15.769 0.485 1.00 98.06 78 VAL A CA 1
ATOM 630 C C . VAL A 1 78 ? -3.173 14.878 1.503 1.00 98.06 78 VAL A C 1
ATOM 632 O O . VAL A 1 78 ? -2.508 14.174 2.271 1.00 98.06 78 VAL A O 1
ATOM 635 N N . PRO A 1 79 ? -4.519 14.884 1.547 1.00 97.62 79 PRO A N 1
ATOM 636 C CA . PRO A 1 79 ? -5.269 13.984 2.414 1.00 97.62 79 PRO A CA 1
ATOM 637 C C . PRO A 1 79 ? -4.854 12.523 2.211 1.00 97.62 79 PRO A C 1
ATOM 639 O O . PRO A 1 79 ? -4.702 12.069 1.080 1.00 97.62 79 PRO A O 1
ATOM 642 N N . TRP A 1 80 ? -4.725 11.764 3.302 1.00 97.88 80 TRP A N 1
ATOM 643 C CA . TRP A 1 80 ? -4.225 10.380 3.272 1.00 97.88 80 TRP A CA 1
ATOM 644 C C . TRP A 1 80 ? -4.957 9.481 2.264 1.00 97.88 80 TRP A C 1
ATOM 646 O O . TRP A 1 80 ? -4.336 8.680 1.579 1.00 97.88 80 TRP A O 1
ATOM 656 N N . HIS A 1 81 ? -6.275 9.642 2.126 1.00 97.75 81 HIS A N 1
ATOM 657 C CA . HIS A 1 81 ? -7.086 8.836 1.210 1.00 97.75 81 HIS A CA 1
ATOM 658 C C . HIS A 1 81 ? -6.944 9.226 -0.271 1.00 97.75 81 HIS A C 1
ATOM 660 O O . HIS A 1 81 ? -7.455 8.512 -1.124 1.00 97.75 81 HIS A O 1
ATOM 666 N N . LEU A 1 82 ? -6.268 10.340 -0.576 1.00 97.62 82 LEU A N 1
ATOM 667 C CA . LEU A 1 82 ? -5.994 10.809 -1.939 1.00 97.62 82 LEU A CA 1
ATOM 668 C C . LEU A 1 82 ? -4.528 10.608 -2.351 1.00 97.62 82 LEU A C 1
ATOM 670 O O . LEU A 1 82 ? -4.221 10.648 -3.539 1.00 97.62 82 LEU A O 1
ATOM 674 N N . ALA A 1 83 ? -3.620 10.390 -1.392 1.00 97.81 83 ALA A N 1
ATOM 675 C CA . ALA A 1 83 ? -2.178 10.369 -1.643 1.00 97.81 83 ALA A CA 1
ATOM 676 C C . ALA A 1 83 ? -1.758 9.325 -2.694 1.00 97.81 83 ALA A C 1
ATOM 678 O O . ALA A 1 83 ? -0.941 9.647 -3.553 1.00 97.81 83 ALA A O 1
ATOM 679 N N . HIS A 1 84 ? -2.349 8.126 -2.669 1.00 97.12 84 HIS A N 1
ATOM 680 C CA . HIS A 1 84 ? -2.103 7.081 -3.664 1.00 97.12 84 HIS A CA 1
ATOM 681 C C . HIS A 1 84 ? -2.468 7.534 -5.085 1.00 97.12 84 HIS A C 1
ATOM 683 O O . HIS A 1 84 ? -1.637 7.501 -5.991 1.00 97.12 84 HIS A O 1
ATOM 689 N N . GLN A 1 85 ? -3.695 8.025 -5.282 1.00 96.44 85 GLN A N 1
ATOM 690 C CA . GLN A 1 85 ? -4.172 8.442 -6.602 1.00 96.44 85 GLN A CA 1
ATOM 691 C C . GLN A 1 85 ? -3.337 9.598 -7.173 1.00 96.44 85 GLN A C 1
ATOM 693 O O . GLN A 1 85 ? -2.986 9.588 -8.354 1.00 96.44 85 GLN A O 1
ATOM 698 N N . GLU A 1 86 ? -2.977 10.569 -6.331 1.00 97.69 86 GLU A N 1
ATOM 699 C CA . GLU A 1 86 ? -2.080 11.661 -6.716 1.00 97.69 86 GLU A CA 1
ATOM 700 C C . GLU A 1 86 ? -0.681 11.136 -7.082 1.00 97.69 86 GLU A C 1
ATOM 702 O O . GLU A 1 86 ? -0.106 11.559 -8.087 1.00 97.69 86 GLU A O 1
ATOM 707 N N . ALA A 1 87 ? -0.147 10.166 -6.328 1.00 97.44 87 ALA A N 1
ATOM 708 C CA . ALA A 1 87 ? 1.141 9.542 -6.623 1.00 97.44 87 ALA A CA 1
ATOM 709 C C . ALA A 1 87 ? 1.133 8.833 -7.984 1.00 97.44 87 ALA A C 1
ATOM 711 O O . ALA A 1 87 ? 2.025 9.091 -8.796 1.00 97.44 87 ALA A O 1
ATOM 712 N N . VAL A 1 88 ? 0.106 8.020 -8.273 1.00 94.75 88 VAL A N 1
ATOM 713 C CA . VAL A 1 88 ? -0.090 7.370 -9.585 1.00 94.75 88 VAL A CA 1
ATOM 714 C C . VAL A 1 88 ? -0.113 8.405 -10.716 1.00 94.75 88 VAL A C 1
ATOM 716 O O . VAL A 1 88 ? 0.473 8.183 -11.778 1.00 94.75 88 VAL A O 1
ATOM 719 N N . GLY A 1 89 ? -0.760 9.553 -10.496 1.00 95.31 89 GLY A N 1
ATOM 720 C CA . GLY A 1 89 ? -0.879 10.616 -11.494 1.00 95.31 89 GLY A CA 1
ATOM 721 C C . GLY A 1 89 ? 0.447 11.283 -11.872 1.00 95.31 89 GLY A C 1
ATOM 722 O O . GLY A 1 89 ? 0.597 11.737 -13.008 1.00 95.31 89 GLY A O 1
ATOM 723 N N . ILE A 1 90 ? 1.419 11.333 -10.954 1.00 95.31 90 ILE A N 1
ATOM 724 C CA . ILE A 1 90 ? 2.668 12.083 -11.159 1.00 95.31 90 ILE A CA 1
ATOM 725 C C . ILE A 1 90 ? 3.918 11.212 -11.271 1.00 95.31 90 ILE A C 1
ATOM 727 O O . ILE A 1 90 ? 4.923 11.685 -11.800 1.00 95.31 90 ILE A O 1
ATOM 731 N N . GLU A 1 91 ? 3.898 9.959 -10.811 1.00 94.12 91 GLU A N 1
ATOM 732 C CA . GLU A 1 91 ? 5.108 9.135 -10.667 1.00 94.12 91 GLU A CA 1
ATOM 733 C C . GLU A 1 91 ? 5.912 8.962 -11.960 1.00 94.12 91 GLU A C 1
ATOM 735 O O . GLU A 1 91 ? 7.143 8.923 -11.922 1.00 94.12 91 GLU A O 1
ATOM 740 N N . GLN A 1 92 ? 5.236 8.926 -13.110 1.00 91.25 92 GLN A N 1
ATOM 741 C CA . GLN A 1 92 ? 5.872 8.786 -14.420 1.00 91.25 92 GLN A CA 1
ATOM 742 C C . GLN A 1 92 ? 6.545 10.087 -14.890 1.00 91.25 92 GLN A C 1
ATOM 744 O O . GLN A 1 92 ? 7.437 10.050 -15.735 1.00 91.25 92 GLN A O 1
ATOM 749 N N . ALA A 1 93 ? 6.142 11.237 -14.342 1.00 94.50 93 ALA A N 1
ATOM 750 C CA . ALA A 1 93 ? 6.719 12.547 -14.637 1.00 94.50 93 ALA A CA 1
ATOM 751 C C . ALA A 1 93 ? 7.877 12.920 -13.691 1.00 94.50 93 ALA A C 1
ATOM 753 O O . ALA A 1 93 ? 8.599 13.891 -13.941 1.00 94.50 93 ALA A O 1
ATOM 754 N N . VAL A 1 94 ? 8.087 12.162 -12.609 1.00 94.81 94 VAL A N 1
ATOM 755 C CA . VAL A 1 94 ? 9.162 12.426 -11.647 1.00 94.81 94 VAL A CA 1
ATOM 756 C C . VAL A 1 94 ? 10.511 12.003 -12.228 1.00 94.81 94 VAL A C 1
ATOM 758 O O . VAL A 1 94 ? 10.828 10.824 -12.368 1.00 94.81 94 VAL A O 1
ATOM 761 N N . SER A 1 95 ? 11.344 12.996 -12.546 1.00 96.19 95 SER A N 1
ATOM 762 C CA . SER A 1 95 ? 12.738 12.762 -12.942 1.00 96.19 95 SER A CA 1
ATOM 763 C C . SER A 1 95 ? 13.592 12.269 -11.767 1.00 96.19 95 SER A C 1
ATOM 765 O O . SER A 1 95 ? 13.315 12.606 -10.618 1.00 96.19 95 SER A O 1
ATOM 767 N N . ALA A 1 96 ? 14.706 11.584 -12.049 1.00 94.25 96 ALA A N 1
ATOM 768 C CA . ALA A 1 96 ? 15.647 11.131 -11.016 1.00 94.25 96 ALA A CA 1
ATOM 769 C C . ALA A 1 96 ? 16.156 12.275 -10.111 1.00 94.25 96 ALA A C 1
ATOM 771 O O . ALA A 1 96 ? 16.237 12.121 -8.898 1.00 94.25 96 ALA A O 1
ATOM 772 N N . ARG A 1 97 ? 16.418 13.462 -10.682 1.00 96.94 97 ARG A N 1
ATOM 773 C CA . ARG A 1 97 ? 16.847 14.647 -9.912 1.00 96.94 97 ARG A CA 1
ATOM 774 C C . ARG A 1 97 ? 15.768 15.136 -8.946 1.00 96.94 97 ARG A C 1
ATOM 776 O O . ARG A 1 97 ? 16.080 15.609 -7.858 1.00 96.94 97 ARG A O 1
ATOM 783 N N . LEU A 1 98 ? 14.502 15.068 -9.360 1.00 96.69 98 LEU A N 1
ATOM 784 C CA . LEU A 1 98 ? 13.378 15.420 -8.496 1.00 96.69 98 LEU A CA 1
ATOM 785 C C . LEU A 1 98 ? 13.155 14.340 -7.432 1.00 96.69 98 LEU A C 1
ATOM 787 O O . LEU A 1 98 ? 12.918 14.681 -6.280 1.00 96.69 98 LEU A O 1
ATOM 791 N N . GLU A 1 99 ? 13.297 13.063 -7.792 1.00 95.81 99 GLU A N 1
ATOM 792 C CA . GLU A 1 99 ? 13.221 11.934 -6.860 1.00 95.81 99 GLU A CA 1
ATOM 793 C C . GLU A 1 99 ? 14.232 12.087 -5.709 1.00 95.81 99 GLU A C 1
ATOM 795 O O . GLU A 1 99 ? 13.858 11.963 -4.547 1.00 95.81 99 GLU A O 1
ATOM 800 N N . GLU A 1 100 ? 15.484 12.462 -5.995 1.00 96.06 100 GLU A N 1
ATOM 801 C CA . GLU A 1 100 ? 16.503 12.745 -4.968 1.00 96.06 100 GLU A CA 1
ATOM 802 C C . GLU A 1 100 ? 16.082 13.866 -4.004 1.00 96.06 100 GLU A C 1
ATOM 804 O O . GLU A 1 100 ? 16.274 13.766 -2.790 1.00 96.06 100 GLU A O 1
ATOM 809 N N . ARG A 1 101 ? 15.469 14.935 -4.529 1.00 97.62 101 ARG A N 1
ATOM 810 C CA . ARG A 1 101 ? 14.947 16.039 -3.709 1.00 97.62 101 ARG A CA 1
ATOM 811 C C . ARG A 1 101 ? 13.765 15.595 -2.857 1.00 97.62 101 ARG A C 1
ATOM 813 O O . ARG A 1 101 ? 13.701 15.962 -1.688 1.00 97.62 101 ARG A O 1
ATOM 820 N N . 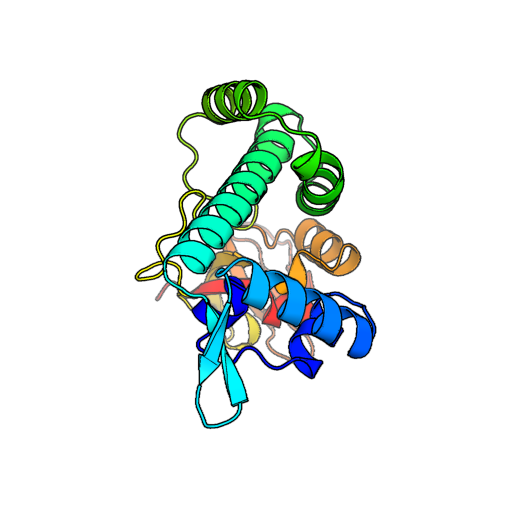ILE A 1 102 ? 12.865 14.799 -3.426 1.00 97.56 102 ILE A N 1
ATOM 821 C CA . ILE A 1 102 ? 11.728 14.204 -2.724 1.00 97.56 102 ILE A CA 1
ATOM 822 C C . ILE A 1 102 ? 12.223 13.3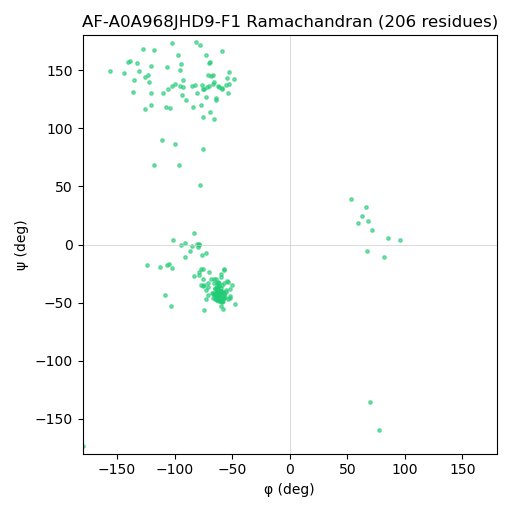48 -1.551 1.00 97.56 102 ILE A C 1
ATOM 824 O O . ILE A 1 102 ? 11.767 13.545 -0.428 1.00 97.56 102 ILE A O 1
ATOM 828 N N . ILE A 1 103 ? 13.204 12.470 -1.779 1.00 96.12 103 ILE A N 1
ATOM 829 C CA . ILE A 1 103 ? 13.806 11.628 -0.733 1.00 96.12 103 ILE A CA 1
ATOM 830 C C . ILE A 1 103 ? 14.363 12.493 0.405 1.00 96.12 103 ILE A C 1
ATOM 832 O O . ILE A 1 103 ? 14.092 12.225 1.574 1.00 96.12 103 ILE A O 1
ATOM 836 N N . ALA A 1 104 ? 15.091 13.564 0.075 1.00 96.88 104 ALA A N 1
ATOM 837 C CA . ALA A 1 104 ? 15.643 14.472 1.078 1.00 96.88 104 ALA A CA 1
ATOM 838 C C . ALA A 1 104 ? 14.558 15.189 1.904 1.00 96.88 104 ALA A C 1
ATOM 840 O O . ALA A 1 104 ? 14.747 15.402 3.100 1.00 96.88 104 ALA A O 1
ATOM 841 N N . LEU A 1 105 ? 13.425 15.545 1.287 1.00 97.62 105 LEU A N 1
ATOM 842 C CA . LEU A 1 105 ? 12.304 16.210 1.961 1.00 97.62 105 LEU A CA 1
ATOM 843 C C . LEU A 1 105 ? 11.491 15.260 2.850 1.00 97.62 105 LEU A C 1
ATOM 845 O O . LEU A 1 105 ? 11.009 15.681 3.898 1.00 97.62 105 LEU A O 1
ATOM 849 N N . VAL A 1 106 ? 11.349 13.993 2.454 1.00 96.38 106 VAL A N 1
ATOM 850 C CA . VAL A 1 106 ? 10.672 12.958 3.256 1.00 96.38 106 VAL A CA 1
ATOM 851 C C . VAL A 1 106 ? 11.472 12.600 4.516 1.00 96.38 106 VAL A C 1
ATOM 853 O O . VAL A 1 106 ? 10.896 12.241 5.544 1.00 96.38 106 VAL A O 1
ATOM 856 N N . GLY A 1 107 ? 12.801 12.723 4.473 1.00 94.31 107 GLY A N 1
ATOM 857 C CA . GLY A 1 107 ? 13.656 12.522 5.640 1.00 94.31 107 GLY A CA 1
ATOM 858 C C . GLY A 1 107 ? 13.717 11.051 6.089 1.00 94.31 107 GLY A C 1
ATOM 859 O O . GLY A 1 107 ? 13.904 10.171 5.252 1.00 94.31 107 GLY A O 1
ATOM 860 N N . PRO A 1 108 ? 13.610 10.744 7.398 1.00 94.25 108 PRO A N 1
ATOM 861 C CA . PRO A 1 108 ? 13.897 9.411 7.938 1.00 94.25 108 PRO A CA 1
ATOM 862 C C . PRO A 1 108 ? 12.730 8.414 7.829 1.00 94.25 108 PRO A C 1
ATOM 864 O O . PRO A 1 108 ? 12.780 7.355 8.463 1.00 94.25 108 PRO A O 1
ATOM 867 N N . ALA A 1 109 ? 11.659 8.742 7.098 1.00 95.56 109 ALA A N 1
ATOM 868 C CA . ALA A 1 109 ? 10.513 7.850 6.968 1.00 95.56 109 ALA A CA 1
ATOM 869 C C . ALA A 1 109 ? 10.942 6.505 6.362 1.00 95.56 109 ALA A C 1
ATOM 871 O O . ALA A 1 109 ? 11.669 6.454 5.373 1.00 95.56 109 ALA A O 1
ATOM 872 N N . ARG A 1 110 ? 10.480 5.407 6.966 1.00 94.38 110 ARG A N 1
ATOM 873 C CA . ARG A 1 110 ? 10.795 4.037 6.524 1.00 94.38 110 ARG A CA 1
ATOM 874 C C . ARG A 1 110 ? 9.640 3.352 5.807 1.00 94.38 110 ARG A C 1
ATOM 876 O O . ARG A 1 110 ? 9.866 2.357 5.127 1.00 94.38 110 ARG A O 1
ATOM 883 N N . CYS A 1 111 ? 8.427 3.879 5.951 1.00 95.44 111 CYS A N 1
ATOM 884 C CA . CYS A 1 111 ? 7.213 3.304 5.384 1.00 95.44 111 CYS A CA 1
ATOM 885 C C . CYS A 1 111 ? 6.392 4.367 4.648 1.00 95.44 111 CYS A C 1
ATOM 887 O O . CYS A 1 111 ? 6.381 5.534 5.055 1.00 95.44 111 CYS A O 1
ATOM 889 N N . SER A 1 112 ? 5.666 3.949 3.609 1.00 96.75 112 SER A N 1
ATOM 890 C CA . SER A 1 112 ? 4.625 4.748 2.962 1.00 96.75 112 SER A CA 1
ATOM 891 C C . SER A 1 112 ? 3.532 5.137 3.973 1.00 96.75 112 SER A C 1
ATOM 893 O O . SER A 1 112 ? 3.470 4.570 5.074 1.00 96.75 112 SER A O 1
ATOM 895 N N . PRO A 1 113 ? 2.641 6.086 3.638 1.00 97.38 113 PRO A N 1
ATOM 896 C CA . PRO A 1 113 ? 1.497 6.436 4.485 1.00 97.38 113 PRO A CA 1
ATOM 897 C C . PRO A 1 113 ? 0.574 5.249 4.798 1.00 97.38 113 PRO A C 1
ATOM 899 O O . PRO A 1 113 ? -0.157 5.298 5.784 1.00 97.38 113 PRO A O 1
ATOM 902 N N . TYR A 1 114 ? 0.621 4.195 3.980 1.00 96.94 114 TYR A N 1
ATOM 903 C CA . TYR A 1 114 ? -0.182 2.974 4.090 1.00 96.94 114 TYR A CA 1
ATOM 904 C C . TYR A 1 114 ? 0.532 1.844 4.856 1.00 96.94 114 TYR A C 1
ATOM 906 O O . TYR A 1 114 ? -0.051 0.787 5.086 1.00 96.94 114 TYR A O 1
ATOM 914 N N . GLY A 1 115 ? 1.769 2.078 5.319 1.00 95.00 115 GLY A N 1
ATOM 915 C CA . GLY A 1 115 ? 2.522 1.157 6.180 1.00 95.00 115 GLY A CA 1
ATOM 916 C C . GLY A 1 115 ? 3.498 0.230 5.450 1.00 95.00 115 GLY A C 1
ATOM 917 O O . GLY A 1 115 ? 4.139 -0.610 6.081 1.00 95.00 115 GLY A O 1
ATOM 918 N N . HIS A 1 116 ? 3.659 0.373 4.133 1.00 93.81 116 HIS A N 1
ATOM 919 C CA . HIS A 1 116 ? 4.551 -0.484 3.349 1.00 93.81 116 HIS A CA 1
ATOM 920 C C . HIS A 1 116 ? 5.989 0.049 3.408 1.00 93.81 116 HIS A C 1
ATOM 922 O O . HIS A 1 116 ? 6.170 1.253 3.235 1.00 93.81 116 HIS A O 1
ATOM 928 N N . PRO A 1 117 ? 7.023 -0.794 3.587 1.00 93.94 117 PRO A N 1
ATOM 929 C CA . PRO A 1 117 ? 8.416 -0.348 3.577 1.00 93.94 117 PRO A CA 1
ATOM 930 C C . PRO A 1 117 ? 8.760 0.440 2.306 1.00 93.94 117 PRO A C 1
ATOM 932 O O . PRO A 1 117 ? 8.481 -0.022 1.202 1.00 93.94 117 PRO A O 1
ATOM 935 N N . ILE A 1 118 ? 9.367 1.620 2.433 1.00 94.94 118 ILE A N 1
ATOM 936 C CA . ILE A 1 118 ? 9.749 2.442 1.270 1.00 94.94 118 ILE A CA 1
ATOM 937 C C . ILE A 1 118 ? 10.817 1.738 0.438 1.00 94.94 118 ILE A C 1
ATOM 939 O O . ILE A 1 118 ? 10.744 1.773 -0.785 1.00 94.94 118 ILE A O 1
ATOM 943 N N . ASP A 1 119 ? 11.757 1.062 1.095 1.00 92.81 119 ASP A N 1
ATOM 944 C CA . ASP A 1 119 ? 12.773 0.226 0.463 1.00 92.81 119 ASP A CA 1
ATOM 945 C C . ASP A 1 119 ? 12.348 -1.256 0.559 1.00 92.81 119 ASP A C 1
ATOM 947 O O . ASP A 1 119 ? 12.701 -1.934 1.526 1.00 92.81 119 ASP A O 1
ATOM 951 N N . PRO A 1 120 ? 11.538 -1.771 -0.391 1.00 91.56 120 PRO A N 1
ATOM 952 C CA . PRO A 1 120 ? 11.082 -3.154 -0.372 1.00 91.56 120 PRO A CA 1
ATOM 953 C C . PRO A 1 120 ? 12.238 -4.140 -0.533 1.00 91.56 120 PRO A C 1
ATOM 955 O O . PRO A 1 120 ? 12.950 -4.122 -1.538 1.00 91.56 120 PRO A O 1
ATOM 958 N N . ASP A 1 121 ? 12.339 -5.084 0.396 1.00 89.25 121 ASP A N 1
ATOM 959 C CA . ASP A 1 121 ? 13.186 -6.266 0.267 1.00 89.25 121 ASP A CA 1
ATOM 960 C C . ASP A 1 121 ? 12.298 -7.496 0.028 1.00 89.25 121 ASP A C 1
ATOM 962 O O . ASP A 1 121 ? 11.504 -7.845 0.896 1.00 89.25 121 ASP A O 1
ATOM 966 N N . PRO A 1 122 ? 12.411 -8.201 -1.112 1.00 83.88 122 PRO A N 1
ATOM 967 C CA . PRO A 1 122 ? 11.592 -9.378 -1.381 1.00 83.88 122 PRO A CA 1
ATOM 968 C C . PRO A 1 122 ? 11.671 -10.506 -0.348 1.00 83.88 122 PRO A C 1
ATOM 970 O O . PRO A 1 122 ? 10.774 -11.348 -0.304 1.00 83.88 122 PRO A O 1
ATOM 973 N N . ALA A 1 123 ? 12.743 -10.575 0.442 1.00 81.69 123 ALA A N 1
ATOM 974 C CA . ALA A 1 123 ? 12.869 -11.573 1.493 1.00 81.69 123 ALA A CA 1
ATOM 975 C C . ALA A 1 123 ? 12.003 -11.237 2.718 1.00 81.69 123 ALA A C 1
ATOM 977 O O . ALA A 1 123 ? 11.541 -12.152 3.405 1.00 81.69 123 ALA A O 1
ATOM 978 N N . THR A 1 124 ? 11.770 -9.947 2.979 1.00 79.38 124 THR A N 1
ATOM 979 C CA . THR A 1 124 ? 11.187 -9.450 4.234 1.00 79.38 124 THR A CA 1
ATOM 980 C C . THR A 1 124 ? 9.917 -8.613 4.056 1.00 79.38 124 THR A C 1
ATOM 982 O O . THR A 1 124 ? 9.135 -8.521 5.000 1.00 79.38 124 THR A O 1
ATOM 985 N N . ASP A 1 125 ? 9.627 -8.088 2.859 1.00 78.00 125 ASP A N 1
ATOM 986 C CA . ASP A 1 125 ? 8.403 -7.344 2.510 1.00 78.00 125 ASP A CA 1
ATOM 987 C C . ASP A 1 125 ? 7.211 -8.287 2.279 1.00 78.00 125 ASP A C 1
ATOM 989 O O . ASP A 1 125 ? 6.507 -8.246 1.268 1.00 78.00 125 ASP A O 1
ATOM 993 N N . ARG A 1 126 ? 6.992 -9.174 3.250 1.00 73.00 126 ARG A N 1
ATOM 994 C CA . ARG A 1 126 ? 5.817 -10.033 3.328 1.00 73.00 126 ARG A CA 1
ATOM 995 C C . ARG A 1 126 ? 4.767 -9.385 4.210 1.00 73.00 126 ARG A C 1
ATOM 997 O O . ARG A 1 126 ? 5.059 -8.598 5.109 1.00 73.00 126 ARG A O 1
ATOM 1004 N N . ARG A 1 127 ? 3.518 -9.771 3.972 1.00 74.19 127 ARG A N 1
ATOM 1005 C CA . ARG A 1 127 ? 2.405 -9.394 4.832 1.00 74.19 127 ARG A CA 1
ATOM 1006 C C . ARG A 1 127 ? 2.582 -10.043 6.206 1.00 74.19 127 ARG A C 1
ATOM 1008 O O . ARG A 1 127 ? 2.451 -11.258 6.334 1.00 74.19 127 ARG A O 1
ATOM 1015 N N . THR A 1 128 ? 2.919 -9.238 7.204 1.00 76.12 128 THR A N 1
ATOM 1016 C CA . THR A 1 128 ? 3.017 -9.650 8.607 1.00 76.12 128 THR A CA 1
ATOM 1017 C C . THR A 1 128 ? 1.732 -9.302 9.362 1.00 76.12 128 THR A C 1
ATOM 1019 O O . THR A 1 128 ? 0.911 -8.514 8.886 1.00 76.12 128 THR A O 1
ATOM 1022 N N . GLY A 1 129 ? 1.544 -9.915 10.531 1.00 86.00 129 GLY A N 1
ATOM 1023 C CA . GLY A 1 129 ? 0.358 -9.708 11.361 1.00 86.00 129 GLY A CA 1
ATOM 1024 C C . GLY A 1 129 ? -0.882 -10.458 10.862 1.00 86.00 129 GLY A C 1
ATOM 1025 O O . GLY A 1 129 ? -0.797 -11.437 10.118 1.00 86.00 129 GLY A O 1
ATOM 1026 N N . GLN A 1 130 ? -2.050 -9.999 11.301 1.00 92.06 130 GLN A N 1
ATOM 1027 C CA . GLN A 1 130 ? -3.353 -10.593 11.020 1.00 92.06 130 GLN A CA 1
ATOM 1028 C C . GLN A 1 130 ? -4.296 -9.547 10.413 1.00 92.06 130 GLN A C 1
ATOM 1030 O O . GLN A 1 130 ? -4.274 -8.376 10.794 1.00 92.06 130 GLN A O 1
ATOM 1035 N N . ALA A 1 131 ? -5.152 -9.972 9.481 1.00 93.81 131 ALA A N 1
ATOM 1036 C CA . ALA A 1 131 ? -6.254 -9.139 9.007 1.00 93.81 131 ALA A CA 1
ATOM 1037 C C . ALA A 1 131 ? -7.216 -8.825 10.161 1.00 93.81 131 ALA A C 1
ATOM 1039 O O . ALA A 1 131 ? -7.615 -9.742 10.887 1.00 93.81 131 ALA A O 1
ATOM 1040 N N . LEU A 1 132 ? -7.668 -7.573 10.261 1.00 93.75 132 LEU A N 1
ATOM 1041 C CA . LEU A 1 132 ? -8.618 -7.114 11.279 1.00 93.75 132 LEU A CA 1
ATOM 1042 C C . LEU A 1 132 ? -9.889 -7.976 11.309 1.00 93.75 132 LEU A C 1
ATOM 1044 O O . LEU A 1 132 ? -10.453 -8.220 12.371 1.00 93.75 132 LEU A O 1
ATOM 1048 N N . LEU A 1 133 ? -10.295 -8.507 10.151 1.00 93.62 133 LEU A N 1
ATOM 1049 C CA . LEU A 1 133 ? -11.407 -9.445 10.000 1.00 93.62 133 LEU A CA 1
ATOM 1050 C C . LEU A 1 133 ? -11.356 -10.647 10.956 1.00 93.62 133 LEU A C 1
ATOM 1052 O O . LEU A 1 133 ? -12.404 -11.145 11.362 1.00 93.62 133 LEU A O 1
ATOM 1056 N N . HIS A 1 134 ? -10.162 -11.139 11.273 1.00 92.31 134 HIS A N 1
ATOM 1057 C CA . HIS A 1 134 ? -9.971 -12.360 12.054 1.00 92.31 134 HIS A CA 1
ATOM 1058 C C . HIS A 1 134 ? -9.615 -12.085 13.523 1.00 92.31 134 HIS A C 1
ATOM 1060 O O . HIS A 1 134 ? -9.342 -13.025 14.270 1.00 92.31 134 HIS A O 1
ATOM 1066 N N . VAL A 1 135 ? -9.601 -10.817 13.941 1.00 92.25 135 VAL A N 1
ATOM 1067 C CA . VAL A 1 135 ? -9.233 -10.426 15.304 1.00 92.25 135 VAL A CA 1
ATOM 1068 C C . VAL A 1 135 ? -10.431 -10.637 16.243 1.00 92.25 135 VAL A C 1
ATOM 1070 O O . VAL A 1 135 ? -11.543 -10.205 15.922 1.00 92.25 135 VAL A O 1
ATOM 1073 N N . PRO A 1 136 ? -10.245 -11.307 17.396 1.00 91.25 136 PRO A N 1
ATOM 1074 C CA . PRO A 1 136 ? -11.344 -11.610 18.305 1.00 91.25 136 PRO A CA 1
ATOM 1075 C C . PRO A 1 136 ? -11.893 -10.361 19.005 1.00 91.25 136 PRO A C 1
ATOM 1077 O O . PRO A 1 136 ? -11.208 -9.352 19.180 1.00 91.25 136 PRO A O 1
ATOM 1080 N N . LEU A 1 137 ? -13.150 -10.457 19.446 1.00 92.88 137 LEU A N 1
ATOM 1081 C CA . LEU A 1 137 ? -13.820 -9.422 20.230 1.00 92.88 137 LEU A CA 1
ATOM 1082 C C . LEU A 1 137 ? -13.012 -9.068 21.488 1.00 92.88 137 LEU A C 1
ATOM 1084 O O . LEU A 1 137 ? -12.523 -9.951 22.186 1.00 92.88 137 LEU A O 1
ATOM 1088 N N . GLY A 1 138 ? -12.915 -7.775 21.794 1.00 91.56 138 GLY A N 1
ATOM 1089 C CA . GLY A 1 138 ? -12.233 -7.255 22.978 1.00 91.56 138 GLY A CA 1
ATOM 1090 C C . GLY A 1 138 ? -10.714 -7.138 22.845 1.00 91.56 138 GLY A C 1
ATOM 1091 O O . GLY A 1 138 ? -10.095 -6.492 23.687 1.00 91.56 138 GLY A O 1
ATOM 1092 N N . ALA A 1 139 ? -10.109 -7.701 21.797 1.00 92.94 139 ALA A N 1
ATOM 1093 C CA . ALA A 1 139 ? -8.672 -7.599 21.594 1.00 92.94 139 ALA A CA 1
ATOM 1094 C C . ALA A 1 139 ? -8.246 -6.179 21.194 1.00 92.94 139 ALA A C 1
ATOM 1096 O O . ALA A 1 139 ? -8.955 -5.471 20.468 1.00 92.94 139 ALA A O 1
ATOM 1097 N N . GLN A 1 140 ? -7.060 -5.790 21.660 1.00 94.38 140 GLN A N 1
ATOM 1098 C CA . GLN A 1 140 ? -6.362 -4.599 21.199 1.00 94.38 140 GLN A CA 1
ATOM 1099 C C . GLN A 1 140 ? -5.612 -4.919 19.906 1.00 94.38 140 GLN A C 1
ATOM 1101 O O . GLN A 1 140 ? -4.980 -5.967 19.781 1.00 94.38 140 GLN A O 1
ATOM 1106 N N . PHE A 1 141 ? -5.683 -4.010 18.944 1.00 94.75 141 PHE A N 1
ATOM 1107 C CA . PHE A 1 141 ? -5.120 -4.183 17.616 1.00 94.75 141 PHE A CA 1
ATOM 1108 C C . PHE A 1 141 ? -4.394 -2.915 17.182 1.00 94.75 141 PHE A C 1
ATOM 1110 O O . PHE A 1 141 ? -4.953 -1.822 17.276 1.00 94.75 141 PHE A O 1
ATOM 1117 N N . VAL A 1 142 ? -3.166 -3.057 16.688 1.00 96.12 142 VAL A N 1
ATOM 1118 C CA . VAL A 1 142 ? -2.402 -1.957 16.086 1.00 96.12 142 VAL A CA 1
ATOM 1119 C C . VAL A 1 142 ? -2.429 -2.126 14.583 1.00 96.12 142 VAL A C 1
ATOM 1121 O O . VAL A 1 142 ? -1.909 -3.114 14.068 1.00 96.12 142 VAL A O 1
ATOM 1124 N N . VAL A 1 143 ? -3.006 -1.160 13.874 1.00 96.06 143 VAL A N 1
ATOM 1125 C CA . VAL A 1 143 ? -2.964 -1.138 12.412 1.00 96.06 143 VAL A CA 1
ATOM 1126 C C . VAL A 1 143 ? -1.508 -0.976 11.982 1.00 96.06 143 VAL A C 1
ATOM 1128 O O . VAL A 1 143 ? -0.843 -0.029 12.385 1.00 96.06 143 VAL A O 1
ATOM 1131 N N . ARG A 1 144 ? -0.997 -1.886 11.156 1.00 95.44 144 ARG A N 1
ATOM 1132 C CA . ARG A 1 144 ? 0.366 -1.805 10.611 1.00 95.44 144 ARG A CA 1
ATOM 1133 C C . ARG A 1 144 ? 0.372 -1.471 9.137 1.00 95.44 144 ARG A C 1
ATOM 1135 O O . ARG A 1 144 ? 1.195 -0.673 8.707 1.00 95.44 144 ARG A O 1
ATOM 1142 N N . ARG A 1 145 ? -0.512 -2.102 8.365 1.00 94.44 145 ARG A N 1
ATOM 1143 C CA . ARG A 1 145 ? -0.535 -2.001 6.904 1.00 94.44 145 ARG A CA 1
ATOM 1144 C C . ARG A 1 145 ? -1.957 -2.006 6.373 1.00 94.44 145 ARG A C 1
ATOM 1146 O O . ARG A 1 145 ? -2.835 -2.666 6.933 1.00 94.44 145 ARG A O 1
ATOM 1153 N N . ILE A 1 146 ? -2.155 -1.299 5.273 1.00 96.00 146 ILE A N 1
ATOM 1154 C CA . ILE A 1 146 ? -3.331 -1.439 4.417 1.00 96.00 146 ILE A CA 1
ATOM 1155 C C . ILE A 1 146 ? -2.970 -2.405 3.279 1.00 96.00 146 ILE A C 1
ATOM 1157 O O . ILE A 1 146 ? -1.808 -2.583 2.948 1.00 96.00 146 ILE A O 1
ATOM 1161 N N . ASP A 1 147 ? -3.925 -3.153 2.747 1.00 92.50 147 ASP A N 1
ATOM 1162 C CA . ASP A 1 147 ? -3.681 -4.038 1.606 1.00 92.50 147 ASP A CA 1
ATOM 1163 C C . ASP A 1 147 ? -3.436 -3.209 0.335 1.00 92.50 147 ASP A C 1
ATOM 1165 O O . ASP A 1 147 ? -4.211 -2.296 0.064 1.00 92.50 147 ASP A O 1
ATOM 1169 N N . GLU A 1 148 ? -2.436 -3.556 -0.485 1.00 90.12 148 GLU A N 1
ATOM 1170 C CA . GLU A 1 148 ? -2.148 -2.799 -1.716 1.00 90.12 148 GLU A CA 1
ATOM 1171 C C . GLU A 1 148 ? -3.337 -2.774 -2.700 1.00 90.12 148 GLU A C 1
ATOM 1173 O O . GLU A 1 148 ? -3.497 -1.820 -3.449 1.00 90.12 148 GLU A O 1
ATOM 1178 N N . GLU A 1 149 ? -4.216 -3.787 -2.700 1.00 88.50 149 GLU A N 1
ATOM 1179 C CA . GLU A 1 149 ? -5.434 -3.759 -3.533 1.00 88.50 149 GLU A CA 1
ATOM 1180 C C . GLU A 1 149 ? -6.465 -2.734 -3.044 1.00 88.50 149 GLU A C 1
ATOM 1182 O O . GLU A 1 149 ? -7.347 -2.323 -3.802 1.00 88.50 149 GLU A O 1
ATOM 1187 N N . ALA A 1 150 ? -6.418 -2.369 -1.763 1.00 92.56 150 ALA A N 1
ATOM 1188 C CA . ALA A 1 150 ? -7.315 -1.375 -1.193 1.00 92.56 150 ALA A CA 1
ATOM 1189 C C . ALA A 1 150 ? -6.874 0.054 -1.529 1.00 92.56 150 ALA A C 1
ATOM 1191 O O . ALA A 1 150 ? -7.726 0.938 -1.553 1.00 92.56 150 ALA A O 1
ATOM 1192 N N . GLU A 1 151 ? -5.588 0.273 -1.822 1.00 93.75 151 GLU A N 1
ATOM 1193 C CA . GLU A 1 151 ? -5.054 1.579 -2.232 1.00 93.75 151 GLU A CA 1
ATOM 1194 C C . GLU A 1 151 ? -5.660 2.060 -3.562 1.00 93.75 151 GLU A C 1
ATOM 1196 O O . GLU A 1 151 ? -5.969 3.239 -3.720 1.00 93.75 151 GLU A O 1
ATOM 1201 N N . GLU A 1 152 ? -5.971 1.126 -4.461 1.00 90.69 152 GLU A N 1
ATOM 1202 C CA . GLU A 1 152 ? -6.624 1.383 -5.754 1.00 90.69 152 GLU A CA 1
ATOM 1203 C C . GLU A 1 152 ? -8.123 1.747 -5.622 1.00 90.69 152 GLU A C 1
ATOM 1205 O O . GLU A 1 152 ? -8.789 2.092 -6.600 1.00 90.69 152 GLU A O 1
ATOM 1210 N N . GLN A 1 153 ? -8.701 1.641 -4.419 1.00 93.31 153 GLN A N 1
ATOM 1211 C CA . GLN A 1 153 ? -10.129 1.843 -4.160 1.00 93.31 153 GLN A CA 1
ATOM 1212 C C . GLN A 1 153 ? -10.353 3.125 -3.350 1.00 93.31 153 GLN A C 1
ATOM 1214 O O . GLN A 1 153 ? -10.425 3.092 -2.120 1.00 93.31 153 GLN A O 1
ATOM 1219 N N . ALA A 1 154 ? -10.532 4.254 -4.042 1.00 93.50 154 ALA A N 1
ATOM 1220 C CA . ALA A 1 154 ? -10.691 5.576 -3.422 1.00 93.50 154 ALA A CA 1
ATOM 1221 C C . ALA A 1 154 ? -11.782 5.621 -2.331 1.00 93.50 154 ALA A C 1
ATOM 1223 O O . ALA A 1 154 ? -11.547 6.133 -1.235 1.00 93.50 154 ALA A O 1
ATOM 1224 N N . ASP A 1 155 ? -12.947 5.014 -2.583 1.00 95.81 155 ASP A N 1
ATOM 1225 C CA . ASP A 1 155 ? -14.044 4.955 -1.605 1.00 95.81 155 ASP A CA 1
ATOM 1226 C C . ASP A 1 155 ? -13.657 4.168 -0.343 1.00 95.81 155 ASP A C 1
ATOM 1228 O O . ASP A 1 155 ? -14.028 4.536 0.775 1.00 95.81 155 ASP A O 1
ATOM 1232 N N . LEU A 1 156 ? -12.881 3.090 -0.504 1.00 96.56 156 LEU A N 1
ATOM 1233 C CA . LEU A 1 156 ? -12.412 2.273 0.610 1.00 96.56 156 LEU A CA 1
ATOM 1234 C C . LEU A 1 156 ? -11.364 3.024 1.437 1.00 96.56 156 LEU A C 1
ATOM 1236 O O . LEU A 1 156 ? -11.462 3.028 2.664 1.00 96.56 156 LEU A O 1
ATOM 1240 N N . LEU A 1 157 ? -10.411 3.704 0.793 1.00 97.38 157 LEU A N 1
ATOM 1241 C CA . LEU A 1 157 ? -9.452 4.562 1.491 1.00 97.38 157 LEU A CA 1
ATOM 1242 C C . LEU A 1 157 ? -10.154 5.696 2.242 1.00 97.38 157 LEU A C 1
ATOM 1244 O O . LEU A 1 157 ? -9.829 5.966 3.399 1.00 97.38 157 LEU A O 1
ATOM 1248 N N . HIS A 1 158 ? -11.152 6.333 1.630 1.00 96.94 158 HIS A N 1
ATOM 1249 C CA . HIS A 1 158 ? -11.930 7.379 2.287 1.00 96.94 158 HIS A CA 1
ATOM 1250 C C . HIS A 1 158 ? -12.696 6.842 3.509 1.00 96.94 158 HIS A C 1
ATOM 1252 O O . HIS A 1 158 ? -12.709 7.473 4.572 1.00 96.94 158 HIS A O 1
ATOM 1258 N N . ALA A 1 159 ? -13.279 5.644 3.402 1.00 96.06 159 ALA A N 1
ATOM 1259 C CA . ALA A 1 159 ? -13.944 4.975 4.517 1.00 96.06 159 ALA A CA 1
ATOM 1260 C C . ALA A 1 159 ? -12.969 4.618 5.655 1.00 96.06 159 ALA A C 1
ATOM 1262 O O . ALA A 1 159 ? -13.280 4.856 6.823 1.00 96.06 159 ALA A O 1
ATOM 1263 N N . LEU A 1 160 ? -11.778 4.095 5.335 1.00 96.69 160 LEU A N 1
ATOM 1264 C CA . LEU A 1 160 ? -10.717 3.811 6.313 1.00 96.69 160 LEU A CA 1
ATOM 1265 C C . LEU A 1 160 ? -10.246 5.082 7.023 1.00 96.69 160 LEU A C 1
ATOM 1267 O O . LEU A 1 160 ? -10.120 5.089 8.249 1.00 96.69 160 LEU A O 1
ATOM 1271 N N . PHE A 1 161 ? -10.060 6.166 6.270 1.00 95.69 161 PHE A N 1
ATOM 1272 C CA . PHE A 1 161 ? -9.687 7.470 6.805 1.00 95.69 161 PHE A CA 1
ATOM 1273 C C . PHE A 1 161 ? -10.742 8.018 7.771 1.00 95.69 161 PHE A C 1
ATOM 1275 O O . PHE A 1 161 ? -10.417 8.392 8.898 1.00 95.69 161 PHE A O 1
ATOM 1282 N N . THR A 1 162 ? -12.017 7.981 7.380 1.00 94.12 162 THR A N 1
ATOM 1283 C CA . THR A 1 162 ? -13.141 8.425 8.220 1.00 94.12 162 THR A CA 1
ATOM 1284 C C . THR A 1 162 ? -13.275 7.579 9.488 1.00 94.12 162 THR A C 1
ATOM 1286 O O . THR A 1 162 ? -13.535 8.102 10.571 1.00 94.12 162 THR A O 1
ATOM 1289 N N . ALA A 1 163 ? -13.042 6.269 9.381 1.00 93.12 163 ALA A N 1
ATOM 1290 C CA . ALA A 1 163 ? -13.051 5.351 10.514 1.00 93.12 163 ALA A CA 1
ATOM 1291 C C . ALA A 1 163 ? -11.766 5.396 11.363 1.00 93.12 163 ALA A C 1
ATOM 1293 O O . ALA A 1 163 ? -11.673 4.653 12.342 1.00 93.12 163 ALA A O 1
ATOM 1294 N N . GLN A 1 164 ? -10.797 6.249 11.010 1.00 93.81 164 GLN A N 1
ATOM 1295 C CA . GLN A 1 164 ? -9.490 6.365 11.659 1.00 93.81 164 GLN A CA 1
ATOM 1296 C C . GLN A 1 164 ? -8.747 5.023 11.757 1.00 93.81 164 GLN A C 1
ATOM 1298 O O . GLN A 1 164 ? -8.100 4.731 12.755 1.00 93.81 164 GLN A O 1
ATOM 1303 N N . LEU A 1 165 ? -8.839 4.191 10.720 1.00 95.25 165 LEU A N 1
ATOM 1304 C CA . LEU A 1 165 ? -8.088 2.939 10.600 1.00 95.25 165 LEU A CA 1
ATOM 1305 C C . LEU A 1 165 ? -6.831 3.168 9.761 1.00 95.25 165 LEU A C 1
ATOM 1307 O O . LEU A 1 165 ? -6.725 2.701 8.630 1.00 95.25 165 LEU A O 1
ATOM 1311 N N . LEU A 1 166 ? -5.904 3.937 10.326 1.00 95.50 166 LEU A N 1
ATOM 1312 C CA . LEU A 1 166 ? -4.644 4.327 9.694 1.00 95.50 166 LEU A CA 1
ATOM 1313 C C . LEU A 1 166 ? -3.474 3.563 10.320 1.00 95.50 166 LEU A C 1
ATOM 1315 O O . LEU A 1 166 ? -3.569 3.214 11.496 1.00 95.50 166 LEU A O 1
ATOM 1319 N N . PRO A 1 167 ? -2.367 3.328 9.592 1.00 96.06 167 PRO A N 1
ATOM 1320 C CA . PRO A 1 167 ? -1.155 2.753 10.170 1.00 96.06 167 PRO A CA 1
ATOM 1321 C C . PRO A 1 167 ? -0.716 3.442 11.465 1.00 96.06 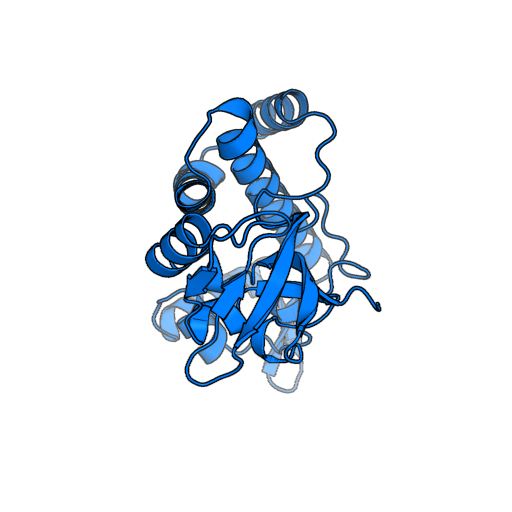167 PRO A C 1
ATOM 1323 O O . PRO A 1 167 ? -0.839 4.656 11.613 1.00 96.06 167 PRO A O 1
ATOM 1326 N N . GLU A 1 168 ? -0.211 2.632 12.392 1.00 94.75 168 GLU A N 1
ATOM 1327 C CA . GLU A 1 168 ? 0.158 2.949 13.777 1.00 94.75 168 GLU A CA 1
ATOM 1328 C C . GLU A 1 168 ? -1.007 3.297 14.718 1.00 94.75 168 GLU A C 1
ATOM 1330 O O . GLU A 1 168 ? -0.806 3.388 15.932 1.00 94.75 168 GLU A O 1
ATOM 1335 N N . GLN A 1 169 ? -2.241 3.408 14.215 1.00 94.62 169 GLN A N 1
ATOM 1336 C CA . GLN A 1 169 ? -3.402 3.611 15.074 1.00 94.62 169 GLN A CA 1
ATOM 1337 C C . GLN A 1 169 ? -3.735 2.335 15.852 1.00 94.62 169 GLN A C 1
ATOM 1339 O O . GLN A 1 169 ? -3.806 1.232 15.303 1.00 94.62 169 GLN A O 1
ATOM 1344 N N . GLN A 1 170 ? -4.006 2.503 17.142 1.00 95.25 170 GLN A N 1
ATOM 1345 C CA . GLN A 1 170 ? -4.517 1.442 17.999 1.00 95.25 170 GLN A CA 1
ATOM 1346 C C . GLN A 1 170 ? -6.044 1.465 18.032 1.00 95.25 170 GLN A C 1
ATOM 1348 O O . GLN A 1 170 ? -6.651 2.534 18.088 1.00 95.25 170 GLN A O 1
ATOM 1353 N N . VAL A 1 171 ? -6.668 0.289 18.041 1.00 94.94 171 VAL A N 1
ATOM 1354 C CA . VAL A 1 171 ? -8.117 0.106 18.172 1.00 94.94 171 VAL A CA 1
ATOM 1355 C C . VAL A 1 171 ? -8.448 -1.093 19.054 1.00 94.94 171 VAL A C 1
ATOM 1357 O O . VAL A 1 171 ? -7.653 -2.016 19.196 1.00 94.94 171 VAL A O 1
ATOM 1360 N N . VAL A 1 172 ? -9.646 -1.097 19.632 1.00 94.62 172 VAL A N 1
ATOM 1361 C CA . VAL A 1 172 ? -10.214 -2.257 20.331 1.00 94.62 172 VAL A CA 1
ATOM 1362 C C . VAL A 1 172 ? -11.362 -2.815 19.505 1.00 94.62 172 VAL A C 1
ATOM 1364 O O . VAL A 1 172 ? -12.255 -2.063 19.101 1.00 94.62 172 VAL A O 1
ATOM 1367 N N . ILE A 1 173 ? -11.375 -4.127 19.269 1.00 93.25 173 ILE A N 1
ATOM 1368 C CA . ILE A 1 173 ? -12.485 -4.775 18.563 1.00 93.25 173 ILE A CA 1
ATOM 1369 C C . ILE A 1 173 ? -13.728 -4.756 19.458 1.00 93.25 173 ILE A C 1
ATOM 1371 O O . ILE A 1 173 ? -13.761 -5.393 20.508 1.00 93.25 173 ILE A O 1
ATOM 1375 N N . ALA A 1 174 ? -14.758 -4.020 19.041 1.00 91.19 174 ALA A N 1
ATOM 1376 C CA . ALA A 1 174 ? -16.005 -3.830 19.786 1.00 91.19 174 ALA A CA 1
ATOM 1377 C C . ALA A 1 174 ? -17.164 -4.690 19.251 1.00 91.19 174 ALA A C 1
ATOM 1379 O O . ALA A 1 174 ? -18.131 -4.928 19.970 1.00 91.19 174 ALA A O 1
ATOM 1380 N N . ALA A 1 175 ? -17.076 -5.152 18.003 1.00 87.19 175 ALA A N 1
ATOM 1381 C CA . ALA A 1 175 ? -17.965 -6.153 17.418 1.00 87.19 175 ALA A CA 1
ATOM 1382 C C . ALA A 1 175 ? -17.257 -6.868 16.258 1.00 87.19 175 ALA A C 1
ATOM 1384 O O . ALA A 1 175 ? -16.435 -6.259 15.570 1.00 87.19 175 ALA A O 1
ATOM 1385 N N . THR A 1 176 ? -17.593 -8.137 16.034 1.00 84.12 176 THR A N 1
ATOM 1386 C CA . THR A 1 176 ? -17.077 -8.993 14.951 1.00 84.12 176 THR A CA 1
ATOM 1387 C C . THR A 1 176 ? -18.115 -9.122 13.815 1.00 84.12 176 THR A C 1
ATOM 1389 O O . THR A 1 176 ? -19.225 -8.590 13.942 1.00 84.12 176 THR A O 1
ATOM 1392 N N . PRO A 1 177 ? -17.790 -9.753 12.665 1.00 77.88 177 PRO A N 1
ATOM 1393 C CA . PRO A 1 177 ? -18.722 -9.868 11.540 1.00 77.88 177 PRO A CA 1
ATOM 1394 C C . PRO A 1 177 ? -20.089 -10.460 11.931 1.00 77.88 177 PRO A C 1
ATOM 1396 O O . PRO A 1 177 ? -20.143 -11.322 12.809 1.00 77.88 177 PRO A O 1
ATOM 1399 N N . PRO A 1 178 ? -21.190 -10.052 11.263 1.00 70.44 178 PRO A N 1
ATOM 1400 C CA . PRO A 1 178 ? -21.245 -9.238 10.037 1.00 70.44 178 PRO A CA 1
ATOM 1401 C C . PRO A 1 178 ? -21.222 -7.713 10.255 1.00 70.44 178 PRO A C 1
ATOM 1403 O O . PRO A 1 178 ? -21.137 -6.967 9.282 1.00 70.44 178 PRO A O 1
ATOM 1406 N N . HIS A 1 179 ? -21.262 -7.239 11.502 1.00 77.62 179 HIS A N 1
ATOM 1407 C CA . HIS A 1 179 ? -21.297 -5.813 11.841 1.00 77.62 179 HIS A CA 1
ATOM 1408 C C . HIS A 1 179 ? -20.062 -5.421 12.655 1.00 77.62 179 HIS A C 1
ATOM 1410 O O . HIS A 1 179 ? -20.166 -5.116 13.844 1.00 77.62 179 HIS A O 1
ATOM 1416 N N . CYS A 1 180 ? -18.884 -5.442 12.021 1.00 84.75 180 CYS A N 1
ATOM 1417 C CA . CYS A 1 180 ? -17.642 -5.108 12.709 1.00 84.75 180 CYS A CA 1
ATOM 1418 C C . CYS A 1 180 ? -17.676 -3.670 13.238 1.00 84.75 180 CYS A C 1
ATOM 1420 O O . CYS A 1 180 ? -18.065 -2.733 12.535 1.00 84.75 180 CYS A O 1
ATOM 1422 N N . ARG A 1 181 ? -17.232 -3.485 14.479 1.00 90.69 181 ARG A N 1
ATOM 1423 C CA . ARG A 1 181 ? -17.074 -2.166 15.096 1.00 90.69 181 ARG A CA 1
ATOM 1424 C C . ARG A 1 181 ? -15.741 -2.109 15.807 1.00 90.69 181 ARG A C 1
ATOM 1426 O O . ARG A 1 181 ? -15.342 -3.076 16.454 1.00 90.69 181 ARG A O 1
ATOM 1433 N N . VAL A 1 182 ? -15.089 -0.962 15.721 1.00 92.31 182 VAL A N 1
ATOM 1434 C CA . VAL A 1 182 ? -13.830 -0.693 16.414 1.00 92.31 182 VAL A CA 1
ATOM 1435 C C . VAL A 1 182 ? -13.997 0.523 17.306 1.00 92.31 182 VAL A C 1
ATOM 1437 O O . VAL A 1 182 ? -14.657 1.493 16.935 1.00 92.31 182 VAL A O 1
ATOM 1440 N N . LYS A 1 183 ? -13.422 0.462 18.501 1.00 93.81 183 LYS A N 1
ATOM 1441 C CA . LYS A 1 183 ? -13.380 1.572 19.448 1.00 93.81 183 LYS A CA 1
ATOM 1442 C C . LYS A 1 183 ? -11.975 2.156 19.459 1.00 93.81 183 LYS A C 1
ATOM 1444 O O . LYS A 1 183 ? -11.006 1.405 19.563 1.00 93.81 183 LYS A O 1
ATOM 1449 N N . LEU A 1 184 ? -11.864 3.479 19.394 1.00 89.81 184 LEU A N 1
ATOM 1450 C CA . LEU A 1 184 ? -10.573 4.137 19.577 1.00 89.81 184 LEU A CA 1
ATOM 1451 C C . LEU A 1 184 ? -10.205 4.134 21.073 1.00 89.81 184 LEU A C 1
ATOM 1453 O O . LEU A 1 184 ? -11.064 4.470 21.902 1.00 89.81 184 LEU A O 1
ATOM 1457 N N . PRO A 1 185 ? -8.965 3.770 21.446 1.00 84.62 185 PRO A N 1
ATOM 1458 C CA . PRO A 1 185 ? -8.516 3.758 22.830 1.00 84.62 185 PRO A CA 1
ATOM 1459 C C . PRO A 1 185 ? -8.742 5.111 23.492 1.00 84.62 185 PRO A C 1
ATOM 1461 O O . PRO A 1 185 ? -8.583 6.153 22.863 1.00 84.62 185 PRO A O 1
ATOM 1464 N N . ASN A 1 186 ? -9.115 5.095 24.771 1.00 82.56 186 ASN A N 1
ATOM 1465 C CA . ASN A 1 186 ? -9.325 6.302 25.578 1.00 82.56 186 ASN A CA 1
ATOM 1466 C C . ASN A 1 186 ? -10.399 7.273 25.044 1.00 82.56 186 ASN A C 1
ATOM 1468 O O . ASN A 1 186 ? -10.455 8.423 25.469 1.00 82.56 186 ASN A O 1
ATOM 1472 N N . THR A 1 187 ? -11.291 6.816 24.158 1.00 83.69 187 THR A N 1
ATOM 1473 C CA . THR A 1 187 ? -12.441 7.599 23.682 1.00 83.69 187 THR A CA 1
ATOM 1474 C C . THR A 1 187 ? -13.754 6.829 23.848 1.00 83.69 187 THR A C 1
ATOM 1476 O O . THR A 1 187 ? -13.764 5.619 24.088 1.00 83.69 187 THR A O 1
ATOM 1479 N N . LEU A 1 188 ? -14.883 7.521 23.686 1.00 84.62 188 LEU A N 1
ATOM 1480 C CA . LEU A 1 188 ? -16.201 6.898 23.502 1.00 84.62 188 LEU A CA 1
ATOM 1481 C C . LEU A 1 188 ? -16.540 6.667 22.019 1.00 84.62 188 LEU A C 1
ATOM 1483 O O . LEU A 1 188 ? -17.622 6.172 21.709 1.00 84.62 188 LEU A O 1
ATOM 1487 N N . GLN A 1 189 ? -15.633 7.020 21.103 1.00 88.62 189 GLN A N 1
ATOM 1488 C CA . GLN A 1 189 ? -15.862 6.904 19.671 1.00 88.62 189 GLN A CA 1
ATOM 1489 C C . GLN A 1 189 ? -15.828 5.434 19.247 1.00 88.62 189 GLN A C 1
ATOM 1491 O O . GLN A 1 189 ? -14.862 4.710 19.506 1.00 88.62 189 GLN A O 1
ATOM 1496 N N . VAL A 1 190 ? -16.892 5.006 18.566 1.00 91.12 190 VAL A N 1
ATOM 1497 C CA . VAL A 1 190 ? -17.011 3.667 17.990 1.00 91.12 190 VAL A CA 1
ATOM 1498 C C . VAL A 1 190 ? -17.331 3.800 16.510 1.00 91.12 190 VAL A C 1
ATOM 1500 O O . VAL A 1 190 ? -18.406 4.281 16.152 1.00 91.12 190 VAL A O 1
ATOM 1503 N N . ASN A 1 191 ? -16.422 3.328 15.665 1.00 92.75 191 ASN A N 1
ATOM 1504 C CA . ASN A 1 191 ? -16.543 3.406 14.217 1.00 92.75 191 ASN A CA 1
ATOM 1505 C C . ASN A 1 191 ? -17.038 2.070 13.658 1.00 92.75 191 ASN A C 1
ATOM 1507 O O . ASN A 1 191 ? -16.613 0.993 14.090 1.00 92.75 191 ASN A O 1
ATOM 1511 N N . THR A 1 192 ? -17.952 2.143 12.695 1.00 92.31 192 THR A N 1
ATOM 1512 C CA . THR A 1 192 ? -18.403 0.972 11.940 1.00 92.31 192 THR A CA 1
ATOM 1513 C C . THR A 1 192 ? -17.341 0.592 10.919 1.00 92.31 192 THR A C 1
ATOM 1515 O O . THR A 1 192 ? -16.788 1.451 10.237 1.00 92.31 192 THR A O 1
ATOM 1518 N N . VAL A 1 193 ? -17.076 -0.704 10.802 1.00 92.69 193 VAL A N 1
ATOM 1519 C CA . VAL A 1 193 ? -16.090 -1.258 9.878 1.00 92.69 193 VAL A CA 1
ATOM 1520 C C . VAL A 1 193 ? -16.807 -2.211 8.940 1.00 92.69 193 VAL A C 1
ATOM 1522 O O . VAL A 1 193 ? -17.425 -3.186 9.366 1.00 92.69 193 VAL A O 1
ATOM 1525 N N . 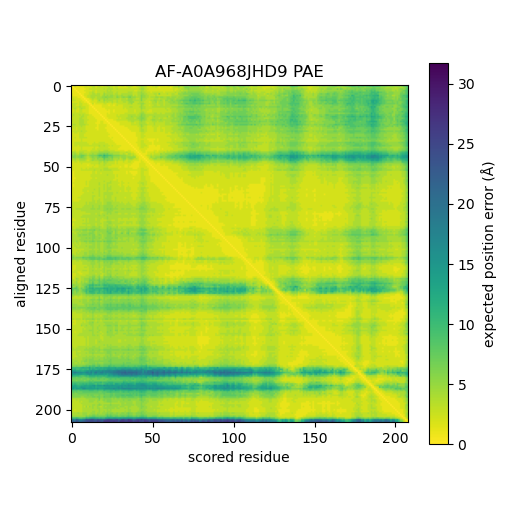THR A 1 194 ? -16.752 -1.925 7.643 1.00 93.44 194 THR A N 1
ATOM 1526 C CA . THR A 1 194 ? -17.321 -2.831 6.642 1.00 93.44 194 THR A CA 1
ATOM 1527 C C . THR A 1 194 ? -16.452 -4.080 6.495 1.00 93.44 194 THR A C 1
ATOM 1529 O O . THR A 1 194 ? -15.274 -4.096 6.860 1.00 93.44 194 THR A O 1
ATOM 1532 N N . LEU A 1 195 ? -17.002 -5.137 5.895 1.00 92.12 195 LEU A N 1
ATOM 1533 C CA . LEU A 1 195 ? -16.228 -6.341 5.585 1.00 92.12 195 LEU A CA 1
ATOM 1534 C C . LEU A 1 195 ? -15.025 -6.040 4.671 1.00 92.12 195 LEU A C 1
ATOM 1536 O O . LEU A 1 195 ? -13.979 -6.665 4.821 1.00 92.12 195 LEU A O 1
ATOM 1540 N N . ALA A 1 196 ? -15.158 -5.084 3.745 1.00 93.31 196 ALA A N 1
ATOM 1541 C CA . ALA A 1 196 ? -14.066 -4.664 2.867 1.00 93.31 196 ALA A CA 1
ATOM 1542 C C . ALA A 1 196 ? -12.925 -4.011 3.662 1.00 93.31 196 ALA A C 1
ATOM 1544 O O . ALA A 1 196 ? -11.774 -4.417 3.524 1.00 93.31 196 ALA A O 1
ATOM 1545 N N . MET A 1 197 ? -13.253 -3.088 4.574 1.00 95.00 197 MET A N 1
ATOM 1546 C CA . MET A 1 197 ? -12.272 -2.458 5.465 1.00 95.00 197 MET A CA 1
ATOM 1547 C C . MET A 1 197 ? -11.565 -3.496 6.341 1.00 95.00 197 MET A C 1
ATOM 1549 O O . MET A 1 197 ? -10.342 -3.520 6.410 1.00 95.00 197 MET A O 1
ATOM 1553 N N . ALA A 1 198 ? -12.320 -4.408 6.961 1.00 93.88 198 ALA A N 1
ATOM 1554 C CA . ALA A 1 198 ? -11.752 -5.424 7.845 1.00 93.88 198 ALA A CA 1
ATOM 1555 C C . ALA A 1 198 ? -10.804 -6.403 7.123 1.00 93.88 198 ALA A C 1
ATOM 1557 O O . ALA A 1 198 ? -9.872 -6.919 7.736 1.00 93.88 198 ALA A O 1
ATOM 1558 N N . LYS A 1 199 ? -11.026 -6.664 5.827 1.00 93.56 199 LYS A N 1
ATOM 1559 C CA . LYS A 1 199 ? -10.120 -7.469 4.987 1.00 93.56 199 LYS A CA 1
ATOM 1560 C C . LYS A 1 199 ? -8.853 -6.712 4.588 1.00 93.56 199 LYS A C 1
ATOM 1562 O O . LYS A 1 199 ? -7.795 -7.328 4.467 1.00 93.56 199 LYS A O 1
ATOM 1567 N N . ALA A 1 200 ? -8.985 -5.407 4.361 1.00 95.00 200 ALA A N 1
ATOM 1568 C CA . ALA A 1 200 ? -7.909 -4.542 3.897 1.00 95.00 200 ALA A CA 1
ATOM 1569 C C . ALA A 1 200 ? -6.939 -4.126 5.010 1.00 95.00 200 ALA A C 1
ATOM 1571 O O . ALA A 1 200 ? -5.786 -3.831 4.727 1.00 95.00 200 ALA A O 1
ATOM 1572 N N . VAL A 1 201 ? -7.379 -4.097 6.268 1.00 95.69 201 VAL A N 1
ATOM 1573 C CA . VAL A 1 201 ? -6.560 -3.643 7.399 1.00 95.69 201 VAL A CA 1
ATOM 1574 C C . VAL A 1 201 ? -5.798 -4.812 8.020 1.00 95.69 201 VAL A C 1
ATOM 1576 O O . VAL A 1 201 ? -6.409 -5.789 8.452 1.00 95.69 201 VAL A O 1
ATOM 1579 N N . TRP A 1 202 ? -4.475 -4.690 8.111 1.00 95.38 202 TRP A N 1
ATOM 1580 C CA . TRP A 1 202 ? -3.570 -5.689 8.682 1.00 95.38 202 TRP A CA 1
ATOM 1581 C C . TRP A 1 202 ? -2.737 -5.103 9.811 1.00 95.38 202 TRP A C 1
ATOM 1583 O O . TRP A 1 202 ? -2.362 -3.929 9.783 1.00 95.38 202 TRP A O 1
ATOM 1593 N N . GLY A 1 203 ? -2.448 -5.918 10.818 1.00 95.25 203 GLY A N 1
ATOM 1594 C CA . GLY A 1 203 ? -1.816 -5.419 12.027 1.00 95.25 203 GLY A CA 1
ATOM 1595 C C . GLY A 1 203 ? -1.543 -6.472 13.083 1.00 95.25 203 GLY A C 1
ATOM 1596 O O . GLY A 1 203 ? -1.737 -7.667 12.857 1.00 95.25 203 GLY A O 1
ATOM 1597 N N . ASP A 1 204 ? -1.093 -6.007 14.241 1.00 95.12 204 ASP A N 1
ATOM 1598 C CA . ASP A 1 204 ? -0.704 -6.859 15.359 1.00 95.12 204 ASP A CA 1
ATOM 1599 C C . ASP A 1 204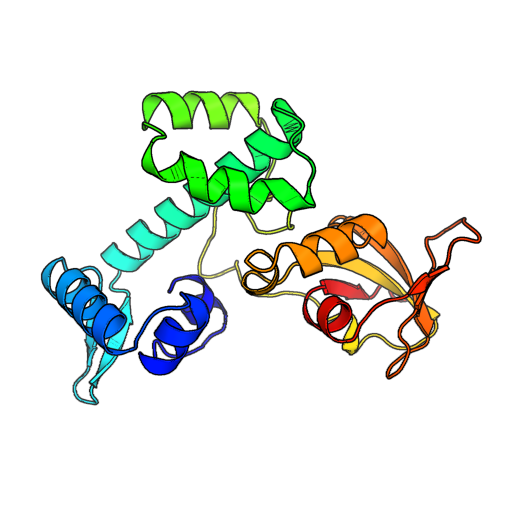 ? -1.798 -6.873 16.424 1.00 95.12 204 ASP A C 1
ATOM 1601 O O . ASP A 1 204 ? -2.337 -5.827 16.790 1.00 95.12 204 ASP A O 1
ATOM 1605 N N . VAL A 1 205 ? -2.093 -8.058 16.956 1.00 93.44 205 VAL A N 1
ATOM 1606 C CA . VAL A 1 205 ? -2.932 -8.201 18.147 1.00 93.44 205 VAL A CA 1
ATOM 1607 C C . VAL A 1 205 ? -2.043 -8.019 19.370 1.00 93.44 205 VAL A C 1
ATOM 1609 O O . VAL A 1 205 ? -1.109 -8.794 19.579 1.00 93.44 205 VAL A O 1
ATOM 1612 N N . LEU A 1 206 ? -2.323 -7.001 20.179 1.00 88.81 206 LEU A N 1
ATOM 1613 C CA . LEU A 1 206 ? -1.654 -6.838 21.462 1.00 88.81 206 LEU A CA 1
ATOM 1614 C C . LEU A 1 206 ? -2.291 -7.829 22.433 1.00 88.81 206 LEU A C 1
ATOM 1616 O O . LEU A 1 206 ? -3.506 -7.798 22.654 1.00 88.81 206 LEU A O 1
ATOM 1620 N N . MET A 1 207 ? -1.483 -8.744 22.967 1.00 67.94 207 MET A N 1
ATOM 1621 C CA . MET A 1 207 ? -1.952 -9.601 24.048 1.00 67.94 207 MET A CA 1
ATOM 1622 C C . MET A 1 207 ? -2.205 -8.740 25.295 1.00 67.94 207 MET A C 1
ATOM 1624 O O . MET A 1 207 ? -1.425 -7.816 25.541 1.00 67.94 207 MET A O 1
ATOM 1628 N N . PRO A 1 208 ? -3.307 -8.994 26.023 1.00 57.09 208 PRO A N 1
ATOM 1629 C CA . PRO A 1 208 ? -3.617 -8.297 27.267 1.00 57.09 208 PRO A CA 1
ATOM 1630 C C . PRO A 1 208 ? -2.581 -8.560 28.366 1.00 57.09 208 PRO A C 1
ATOM 1632 O O . PRO A 1 208 ? -1.930 -9.631 28.334 1.00 57.09 208 PRO A O 1
#

Secondary structure (DSSP, 8-state):
-HHHHHTT--B-HHHHHHHTTS-HHHHHHHHHHHHHTTSEEE-TT--EEE-HHHHHHHHHHHHHHHHHHHHIIIII---TTTHHHHHHHHGGG--HHHHHHHHHHHTT--B-TTS-BSS--TTT-S--SEEGGGPPTT-EEEEEEE-HHHHT-HHHHHHHHHTT--TT-EEEEEE-TTSEEEE-TTSS-EEEE-HHHHHHEEEEEEP-

Foldseek 3Di:
DLLCVLAVHFPDLVVVCVLVVHDSVVSVVVQVVCVVVQQWDADPVRTIDGDPVVNVVVLVLQLLLQLQLLLCCPPVVDPNLCSNVVSVVCSVVQDPVNSVVSDVNSPPDQGGQQQFGSRDDSVPRHQDADQLQPDDAFWKWAFRGFAPSQSVPSVLSVLCVVQVLTHRFIWGFHDHPPFTWTHGPPDPDIGTAHPNNSRGTGTHTDDD

Radius of gyration: 18.53 Å; Cα contacts (8 Å, |Δi|>4): 339; chains: 1; bounding box: 38×44×52 Å

Nearest PDB structures (foldseek):
  1fx7-assembly1_B  TM=7.796E-01  e=4.586E-16  Mycobacterium tuberculosis
  1c0w-assembly1_B  TM=8.111E-01  e=2.949E-13  Corynebacterium diphtheriae
  4o5v-assembly1_A  TM=7.324E-01  e=1.221E-13  Thermoplasma acidophilum DSM 1728
  2qqa-assembly1_A-2  TM=5.401E-01  e=3.448E-11  Corynebacterium diphtheriae
  3glx-assembly1_A-2  TM=5.487E-01  e=8.831E-11  Corynebacterium diphtheriae